Protein AF-0000000081200581 (afdb_homodimer)

pLDDT: mean 94.67, std 4.59, range [62.75, 98.81]

Foldseek 3Di:
DDAAEEEDAQQAPPDLVSLQVLLVCCVVVVHQKYKYKQNQAQDDDPVSCVSNNNDPQKDKDKDGDDHSGMIMMMIGRCQFWPWDDWDDDRHDIDTDTDGD/DDAAEEEDAQQAPPDLVSLQVLLVCCVVVVHQKYKYKQNQAQDDDPVSCVSNNNDPQKDKDKDGDDHSGMIMMMIGRCQFWPWDDWDDDRHDIDTDTDGD

InterPro domains:
  IPR005135 Endonuclease/exonuclease/phosphatase [PF03372] (6-86)
  IPR036691 Endonuclease/exonuclease/phosphatase superfamily [G3DSA:3.60.10.10] (1-99)
  IPR036691 Endonuclease/exonuclease/phosphatase superfamily [SSF56219] (2-95)

Solvent-accessible surface area (backbone atoms only — not comparable to full-atom values): 10254 Å² total; per-residue (Å²): 123,80,45,28,41,34,44,30,57,59,74,34,47,80,50,65,67,49,28,46,52,44,17,50,50,38,67,73,65,58,49,40,31,38,37,39,33,31,34,36,34,63,65,84,53,78,66,52,43,50,49,43,52,46,52,94,53,41,48,72,51,74,39,59,16,63,71,84,40,40,10,36,37,36,38,32,27,53,81,48,41,44,73,77,45,77,47,82,52,85,51,33,43,33,42,30,22,33,76,106,125,81,44,28,41,35,44,30,57,59,75,34,48,82,50,65,66,47,29,46,52,44,16,49,50,39,66,73,64,58,48,39,31,38,37,38,34,30,33,35,34,63,66,85,54,78,66,52,44,51,49,42,53,46,53,92,53,43,47,74,51,74,39,58,17,63,71,83,40,40,9,37,37,37,37,31,29,51,81,48,41,44,72,78,45,75,47,83,52,88,49,34,42,35,41,29,22,33,76,104

Structure (mmCIF, N/CA/C/O backbone):
data_AF-0000000081200581-model_v1
#
loop_
_entity.id
_entity.type
_entity.pdbx_description
1 polymer 'Endonuclease/exonuclease/phosphatase domain-containing protein'
#
loop_
_atom_site.group_PDB
_atom_site.id
_atom_site.type_symbol
_atom_site.label_atom_id
_atom_site.label_alt_id
_atom_site.label_comp_id
_atom_site.label_asym_id
_atom_site.label_entity_id
_atom_site.label_seq_id
_atom_site.pdbx_PDB_ins_code
_atom_site.Cartn_x
_atom_site.Cartn_y
_atom_site.Cartn_z
_atom_site.occupancy
_atom_site.B_iso_or_equiv
_atom_site.auth_seq_id
_atom_site.auth_comp_id
_atom_site.auth_asym_id
_atom_site.auth_atom_id
_atom_site.pdbx_PDB_model_num
ATOM 1 N N . MET A 1 1 ? -19.062 -7.172 8.25 1 64.06 1 MET A N 1
ATOM 2 C CA . MET A 1 1 ? -17.906 -7.965 7.836 1 64.06 1 MET A CA 1
ATOM 3 C C . MET A 1 1 ? -16.656 -7.109 7.785 1 64.06 1 MET A C 1
ATOM 5 O O . MET A 1 1 ? -16.719 -5.934 7.422 1 64.06 1 MET A O 1
ATOM 9 N N . ASN A 1 2 ? -15.469 -7.605 8.375 1 85.5 2 ASN A N 1
ATOM 10 C CA . ASN A 1 2 ? -14.242 -6.824 8.469 1 85.5 2 ASN A CA 1
ATOM 11 C C . ASN A 1 2 ? -13.398 -6.953 7.203 1 85.5 2 ASN A C 1
ATOM 13 O O . ASN A 1 2 ? -13.289 -8.039 6.633 1 85.5 2 ASN A O 1
ATOM 17 N N . PHE A 1 3 ? -13.008 -5.781 6.727 1 94.88 3 PHE A N 1
ATOM 18 C CA . PHE A 1 3 ? -12.133 -5.723 5.566 1 94.88 3 PHE A CA 1
ATOM 19 C C . PHE A 1 3 ? -10.688 -5.461 5.992 1 94.88 3 PHE A C 1
ATOM 21 O O . PHE A 1 3 ? -10.438 -4.648 6.887 1 94.88 3 PHE A O 1
ATOM 28 N N . SER A 1 4 ? -9.891 -6.246 5.402 1 97.38 4 SER A N 1
ATOM 29 C CA . SER A 1 4 ? -8.484 -6.098 5.738 1 97.38 4 SER A CA 1
ATOM 30 C C . SER A 1 4 ? -7.668 -5.629 4.539 1 97.38 4 SER A C 1
ATOM 32 O O . SER A 1 4 ? -7.77 -6.203 3.451 1 97.38 4 SER A O 1
ATOM 34 N N . ILE A 1 5 ? -6.875 -4.562 4.793 1 98.25 5 ILE A N 1
ATOM 35 C CA . ILE A 1 5 ? -6.031 -3.994 3.748 1 98.25 5 ILE A CA 1
ATOM 36 C C . ILE A 1 5 ? -4.582 -3.955 4.223 1 98.25 5 ILE A C 1
ATOM 38 O O . ILE A 1 5 ? -4.297 -3.506 5.336 1 98.25 5 ILE A O 1
ATOM 42 N N . LEU A 1 6 ? -3.699 -4.43 3.365 1 98.31 6 LEU A N 1
ATOM 43 C CA . LEU A 1 6 ? -2.299 -4.582 3.744 1 98.31 6 LEU A CA 1
ATOM 44 C C . LEU A 1 6 ? -1.38 -3.979 2.686 1 98.31 6 LEU A C 1
ATOM 46 O O . LEU A 1 6 ? -1.608 -4.156 1.487 1 98.31 6 LEU A O 1
ATOM 50 N N . SER A 1 7 ? -0.35 -3.213 3.125 1 98.69 7 SER A N 1
ATOM 51 C CA . SER A 1 7 ? 0.701 -2.711 2.246 1 98.69 7 SER A CA 1
ATOM 52 C C . SER A 1 7 ? 2.084 -3.08 2.773 1 98.69 7 SER A C 1
ATOM 54 O O . SER A 1 7 ? 2.404 -2.816 3.934 1 98.69 7 SER A O 1
ATOM 56 N N . TRP A 1 8 ? 2.959 -3.68 1.891 1 98.56 8 TRP A N 1
ATOM 57 C CA . TRP A 1 8 ? 4.223 -4.266 2.33 1 98.56 8 TRP A CA 1
ATOM 58 C C . TRP A 1 8 ? 5.348 -3.92 1.359 1 98.56 8 TRP A C 1
ATOM 60 O O . TRP A 1 8 ? 5.281 -4.266 0.176 1 98.56 8 TRP A O 1
ATOM 70 N N . ASN A 1 9 ? 6.297 -3.246 1.829 1 97.44 9 ASN A N 1
ATOM 71 C CA . ASN A 1 9 ? 7.543 -3.137 1.079 1 97.44 9 ASN A CA 1
ATOM 72 C C . ASN A 1 9 ? 8.414 -4.375 1.258 1 97.44 9 ASN A C 1
ATOM 74 O O . ASN A 1 9 ? 9.125 -4.504 2.26 1 97.44 9 ASN A O 1
ATOM 78 N N . VAL A 1 10 ? 8.5 -5.238 0.227 1 97.19 10 VAL A N 1
ATOM 79 C CA . VAL A 1 10 ? 9.055 -6.578 0.401 1 97.19 10 VAL A CA 1
ATOM 80 C C . VAL A 1 10 ? 10.555 -6.562 0.098 1 97.19 10 VAL A C 1
ATOM 82 O O . VAL A 1 10 ? 11.281 -7.477 0.487 1 97.19 10 VAL A O 1
ATOM 85 N N . ARG A 1 11 ? 11.062 -5.613 -0.606 1 94.62 11 ARG A N 1
ATOM 86 C CA . ARG A 1 11 ? 12.469 -5.438 -0.941 1 94.62 11 ARG A CA 1
ATOM 87 C C . ARG A 1 11 ? 13.023 -6.664 -1.654 1 94.62 11 ARG A C 1
ATOM 89 O O . ARG A 1 11 ? 14.07 -7.188 -1.276 1 94.62 11 ARG A O 1
ATOM 96 N N . GLY A 1 12 ? 12.273 -7.07 -2.52 1 95.62 12 GLY A N 1
ATOM 97 C CA . GLY A 1 12 ? 12.703 -8.18 -3.363 1 95.62 12 GLY A CA 1
ATOM 98 C C . GLY A 1 12 ? 11.891 -9.445 -3.139 1 95.62 12 GLY A C 1
ATOM 99 O O . GLY A 1 12 ? 11.727 -9.883 -2 1 95.62 12 GLY A O 1
ATOM 100 N N . LEU A 1 13 ? 11.477 -10.109 -4.238 1 94.94 13 LEU A N 1
ATOM 101 C CA . LEU A 1 13 ? 10.75 -11.375 -4.172 1 94.94 13 LEU A CA 1
ATOM 102 C C . LEU A 1 13 ? 11.523 -12.477 -4.887 1 94.94 13 LEU A C 1
ATOM 104 O O . LEU A 1 13 ? 10.984 -13.562 -5.125 1 94.94 13 LEU A O 1
ATOM 108 N N . GLY A 1 14 ? 12.727 -12.117 -5.207 1 88.94 14 GLY A N 1
ATOM 109 C CA . GLY A 1 14 ? 13.547 -13.094 -5.902 1 88.94 14 GLY A CA 1
ATOM 110 C C . GLY A 1 14 ? 13.906 -14.297 -5.043 1 88.94 14 GLY A C 1
ATOM 111 O O . GLY A 1 14 ? 14.047 -15.406 -5.547 1 88.94 14 GLY A O 1
ATOM 112 N N . LYS A 1 15 ? 14.094 -14.023 -3.826 1 90.06 15 LYS A N 1
ATOM 113 C CA . LYS A 1 15 ? 14.352 -15.133 -2.906 1 90.06 15 LYS A CA 1
ATOM 114 C C . LYS A 1 15 ? 13.055 -15.812 -2.482 1 90.06 15 LYS A C 1
ATOM 116 O O . LYS A 1 15 ? 12.102 -15.148 -2.076 1 90.06 15 LYS A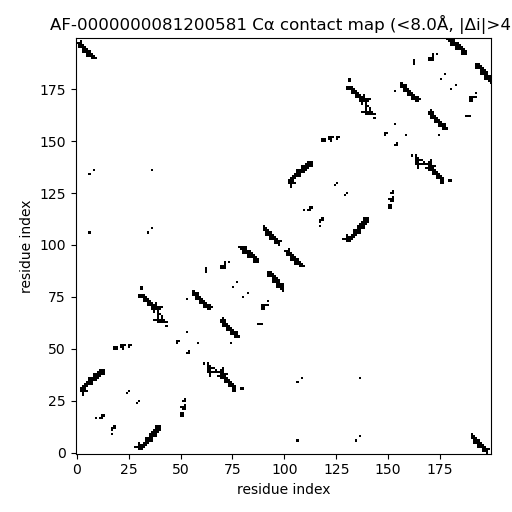 O 1
ATOM 121 N N . LYS A 1 16 ? 13.039 -17.094 -2.475 1 91.69 16 LYS A N 1
ATOM 122 C CA . LYS A 1 16 ? 11.852 -17.891 -2.184 1 91.69 16 LYS A CA 1
ATOM 123 C C . LYS A 1 16 ? 11.336 -17.609 -0.772 1 91.69 16 LYS A C 1
ATOM 125 O O . LYS A 1 16 ? 10.133 -17.688 -0.519 1 91.69 16 LYS A O 1
ATOM 130 N N . GLU A 1 17 ? 12.266 -17.328 0.056 1 94.88 17 GLU A N 1
ATOM 131 C CA . GLU A 1 17 ? 11.898 -17.109 1.451 1 94.88 17 GLU A CA 1
ATOM 132 C C . GLU A 1 17 ? 10.977 -15.898 1.595 1 94.88 17 GLU A C 1
ATOM 134 O O . GLU A 1 17 ? 10.078 -15.898 2.441 1 94.88 17 GLU A O 1
ATOM 139 N N . LYS A 1 18 ? 11.203 -14.922 0.85 1 95.69 18 LYS A N 1
ATOM 140 C CA . LYS A 1 18 ? 10.375 -13.727 0.936 1 95.69 18 LYS A CA 1
ATOM 141 C C . LYS A 1 18 ? 8.977 -13.984 0.371 1 95.69 18 LYS A C 1
ATOM 143 O O . LYS A 1 18 ? 7.98 -13.539 0.945 1 95.69 18 LYS A O 1
ATOM 148 N N . ALA A 1 19 ? 8.969 -14.719 -0.708 1 95.69 19 ALA A N 1
ATOM 149 C CA . ALA A 1 19 ? 7.668 -15.102 -1.25 1 95.69 19 ALA A CA 1
ATOM 150 C C . ALA A 1 19 ? 6.895 -15.961 -0.254 1 95.69 19 ALA A C 1
ATOM 152 O O . ALA A 1 19 ? 5.68 -15.805 -0.103 1 95.69 19 ALA A O 1
ATOM 153 N N . ARG A 1 20 ? 7.594 -16.766 0.358 1 96.56 20 ARG A N 1
ATOM 154 C CA . ARG A 1 20 ? 6.965 -17.625 1.362 1 96.56 20 ARG A CA 1
ATOM 155 C C . ARG A 1 20 ? 6.426 -16.797 2.523 1 96.56 20 ARG A C 1
ATOM 157 O O . ARG A 1 20 ? 5.359 -17.094 3.066 1 96.56 20 ARG A O 1
ATOM 164 N N . ALA A 1 21 ? 7.18 -15.836 2.939 1 97 21 ALA A N 1
ATOM 165 C CA . ALA A 1 21 ? 6.723 -14.953 4.004 1 97 21 ALA A CA 1
ATOM 166 C C . ALA A 1 21 ? 5.434 -14.234 3.609 1 97 21 ALA A C 1
ATOM 168 O O . ALA A 1 21 ? 4.504 -14.133 4.41 1 97 21 ALA A O 1
ATOM 169 N N . VAL A 1 22 ? 5.355 -13.82 2.395 1 97.56 22 VAL A N 1
ATOM 170 C CA . VAL A 1 22 ? 4.152 -13.164 1.897 1 97.56 22 VAL A CA 1
ATOM 171 C C . VAL A 1 22 ? 2.986 -14.156 1.91 1 97.56 22 VAL A C 1
ATOM 173 O O . VAL A 1 22 ? 1.902 -13.836 2.406 1 97.56 22 VAL A O 1
ATOM 176 N N . ARG A 1 23 ? 3.26 -15.273 1.421 1 97.25 23 ARG A N 1
ATOM 177 C CA . ARG A 1 23 ? 2.223 -16.297 1.38 1 97.25 23 ARG A CA 1
ATOM 178 C C . ARG A 1 23 ? 1.679 -16.594 2.775 1 97.25 23 ARG A C 1
ATOM 180 O O . ARG A 1 23 ? 0.467 -16.719 2.961 1 97.25 23 ARG A O 1
ATOM 187 N N . ARG A 1 24 ? 2.566 -16.703 3.664 1 97.06 24 ARG A N 1
ATOM 188 C CA . ARG A 1 24 ? 2.162 -16.984 5.039 1 97.06 24 ARG A CA 1
ATOM 189 C C . ARG A 1 24 ? 1.28 -15.859 5.59 1 97.06 24 ARG A C 1
ATOM 191 O O . ARG A 1 24 ? 0.25 -16.125 6.211 1 97.06 24 ARG A O 1
ATOM 198 N N . LEU A 1 25 ? 1.697 -14.695 5.395 1 95.94 25 LEU A N 1
ATOM 199 C CA . LEU A 1 25 ? 0.923 -13.555 5.883 1 95.94 25 LEU A CA 1
ATOM 200 C C . LEU A 1 25 ? -0.447 -13.508 5.215 1 95.94 25 LEU A C 1
ATOM 202 O O . LEU A 1 25 ? -1.463 -13.312 5.887 1 95.94 25 LEU A O 1
ATOM 206 N N . VAL A 1 26 ? -0.509 -13.711 3.924 1 95.81 26 VAL A N 1
ATOM 207 C CA . VAL A 1 26 ? -1.753 -13.688 3.16 1 95.81 26 VAL A CA 1
ATOM 208 C C . VAL A 1 26 ? -2.662 -14.828 3.615 1 95.81 26 VAL A C 1
ATOM 210 O O . VAL A 1 26 ? -3.873 -14.641 3.76 1 95.81 26 VAL A O 1
ATOM 213 N N . GLY A 1 27 ? -2.068 -15.922 3.805 1 94.44 27 GLY A N 1
ATOM 214 C CA . GLY A 1 27 ? -2.826 -17.078 4.266 1 94.44 27 GLY A CA 1
ATOM 215 C C . GLY A 1 27 ? -3.393 -16.891 5.664 1 94.44 27 GLY A C 1
ATOM 216 O O . GLY A 1 27 ? -4.508 -17.328 5.945 1 94.44 27 GLY A O 1
ATOM 217 N N . SER A 1 28 ? -2.664 -16.25 6.5 1 94.06 28 SER A N 1
ATOM 218 C CA . SER A 1 28 ? -3.045 -16.094 7.898 1 94.06 28 SER A CA 1
ATOM 219 C C . SER A 1 28 ? -4.02 -14.938 8.086 1 94.06 28 SER A C 1
ATOM 221 O O . SER A 1 28 ? -4.988 -15.047 8.836 1 94.06 28 SER A O 1
ATOM 223 N N . LYS A 1 29 ? -3.789 -13.875 7.359 1 92.88 29 LYS A N 1
ATOM 224 C CA . LYS A 1 29 ? -4.578 -12.664 7.59 1 92.88 29 LYS A CA 1
ATOM 225 C C . LYS A 1 29 ? -5.711 -12.547 6.574 1 92.88 29 LYS A C 1
ATOM 227 O O . LYS A 1 29 ? -6.66 -11.789 6.785 1 92.88 29 LYS A O 1
ATOM 232 N N . LYS A 1 30 ? -5.637 -13.289 5.445 1 93.88 30 LYS A N 1
ATOM 233 C CA . LYS A 1 30 ? -6.641 -13.297 4.383 1 93.88 30 LYS A CA 1
ATOM 234 C C . LYS A 1 30 ? -7.078 -11.875 4.039 1 93.88 30 LYS A C 1
ATOM 236 O O . LYS A 1 30 ? -8.273 -11.555 4.082 1 93.88 30 LYS A O 1
ATOM 241 N N . PRO A 1 31 ? -6.113 -11.07 3.631 1 96.94 31 PRO A N 1
ATOM 242 C CA . PRO A 1 31 ? -6.477 -9.688 3.307 1 96.94 31 PRO A CA 1
ATOM 243 C C . PRO A 1 31 ? -7.473 -9.594 2.152 1 96.94 31 PRO A C 1
ATOM 245 O O . PRO A 1 31 ? -7.41 -10.398 1.216 1 96.94 31 PRO A O 1
ATOM 248 N N . THR A 1 32 ? -8.375 -8.609 2.271 1 97.69 32 THR A N 1
ATOM 249 C CA . THR A 1 32 ? -9.266 -8.305 1.157 1 97.69 32 THR A CA 1
ATOM 250 C C . THR A 1 32 ? -8.492 -7.715 -0.016 1 97.69 32 THR A C 1
ATOM 252 O O . THR A 1 32 ? -8.727 -8.078 -1.17 1 97.69 32 THR A O 1
ATOM 255 N N . VAL A 1 33 ? -7.57 -6.801 0.28 1 98.31 33 VAL A N 1
ATOM 256 C CA . VAL A 1 33 ? -6.66 -6.176 -0.672 1 98.31 33 VAL A CA 1
ATOM 257 C C . VAL A 1 33 ? -5.246 -6.152 -0.096 1 98.31 33 VAL A C 1
ATOM 259 O O . VAL A 1 33 ? -5.059 -5.875 1.091 1 98.31 33 VAL A O 1
ATOM 262 N N . PHE A 1 34 ? -4.23 -6.43 -0.924 1 98.5 34 PHE A N 1
ATOM 263 C CA . PHE A 1 34 ? -2.883 -6.176 -0.425 1 98.5 34 PHE A CA 1
ATOM 264 C C . PHE A 1 34 ? -1.976 -5.68 -1.544 1 98.5 34 PHE A C 1
ATOM 266 O O . PHE A 1 34 ? -2.176 -6.023 -2.711 1 98.5 34 PHE A O 1
ATOM 273 N N . PHE A 1 35 ? -1.072 -4.852 -1.153 1 98.81 35 PHE A N 1
ATOM 274 C CA . PHE A 1 35 ? -0.076 -4.238 -2.023 1 98.81 35 PHE A CA 1
ATOM 275 C C . PHE A 1 35 ? 1.329 -4.684 -1.636 1 98.81 35 PHE A C 1
ATOM 277 O O . PHE A 1 35 ? 1.65 -4.785 -0.45 1 98.81 35 PHE A O 1
ATOM 284 N N . LEU A 1 36 ? 2.135 -4.953 -2.625 1 98.5 36 LEU A N 1
ATOM 285 C CA . LEU A 1 36 ? 3.568 -5.16 -2.453 1 98.5 36 LEU A CA 1
ATOM 286 C C . LEU A 1 36 ? 4.363 -4.133 -3.256 1 98.5 36 LEU A C 1
ATOM 288 O O . LEU A 1 36 ? 4.016 -3.83 -4.398 1 98.5 36 LEU A O 1
ATOM 292 N N . GLN A 1 37 ? 5.355 -3.574 -2.672 1 97.81 37 GLN A N 1
ATOM 293 C CA . GLN A 1 37 ? 6.273 -2.66 -3.344 1 97.81 37 GLN A CA 1
ATOM 294 C C . GLN A 1 37 ? 7.691 -3.229 -3.371 1 97.81 37 GLN A C 1
ATOM 296 O O . GLN A 1 37 ? 8.023 -4.117 -2.582 1 97.81 37 GLN A O 1
ATOM 301 N N . GLU A 1 38 ? 8.484 -2.805 -4.27 1 96.88 38 GLU A N 1
ATOM 302 C CA . GLU A 1 38 ? 9.859 -3.232 -4.492 1 96.88 38 GLU A CA 1
ATOM 303 C C . GLU A 1 38 ? 9.945 -4.746 -4.645 1 96.88 38 GLU A C 1
ATOM 305 O O . GLU A 1 38 ? 10.766 -5.395 -3.982 1 96.88 38 GLU A O 1
ATOM 310 N N . THR A 1 39 ? 9.141 -5.32 -5.488 1 97.38 39 THR A N 1
ATOM 311 C CA . THR A 1 39 ? 9.203 -6.754 -5.746 1 97.38 39 THR A CA 1
ATOM 312 C C . THR A 1 39 ? 10.508 -7.125 -6.441 1 97.38 39 THR A C 1
ATOM 314 O O . THR A 1 39 ? 10.984 -8.258 -6.332 1 97.38 39 THR A O 1
ATOM 317 N N . LYS A 1 40 ? 11.07 -6.145 -7.191 1 96.5 40 LYS A N 1
ATOM 318 C CA . LYS A 1 40 ? 12.328 -6.246 -7.93 1 96.5 40 LYS A CA 1
ATOM 319 C C . LYS A 1 40 ? 12.258 -7.355 -8.977 1 96.5 40 LYS A C 1
ATOM 321 O O . LYS A 1 40 ? 13.273 -7.949 -9.328 1 96.5 40 LYS A O 1
ATOM 326 N N . LEU A 1 41 ? 11.008 -7.629 -9.352 1 95 41 LEU A N 1
ATOM 327 C CA . LEU A 1 41 ? 10.789 -8.617 -10.406 1 95 41 LEU A CA 1
ATOM 328 C C . LEU A 1 41 ? 10.539 -7.934 -11.742 1 95 41 LEU A C 1
ATOM 330 O O . LEU A 1 41 ? 9.648 -7.086 -11.859 1 95 41 LEU A O 1
ATOM 334 N N . SER A 1 42 ? 11.289 -8.297 -12.719 1 93.12 42 SER A N 1
ATOM 335 C CA . SER A 1 42 ? 11.117 -7.734 -14.055 1 93.12 42 SER A CA 1
ATOM 336 C C . SER A 1 42 ? 9.984 -8.43 -14.805 1 93.12 42 SER A C 1
ATOM 338 O O . SER A 1 42 ? 9.469 -7.902 -15.797 1 93.12 42 SER A O 1
ATOM 340 N N . LYS A 1 43 ? 9.672 -9.578 -14.367 1 91.25 43 LYS A N 1
ATOM 341 C CA . LYS A 1 43 ? 8.562 -10.344 -14.93 1 91.25 43 LYS A CA 1
ATOM 342 C C . LYS A 1 43 ? 7.797 -11.086 -13.844 1 91.25 43 LYS A C 1
ATOM 344 O O . LYS A 1 43 ? 8.398 -11.602 -12.898 1 91.25 43 LYS A O 1
ATOM 349 N N . PHE A 1 44 ? 6.469 -11.023 -14.008 1 88.88 44 PHE A N 1
ATOM 350 C CA . PHE A 1 44 ? 5.629 -11.797 -13.102 1 88.88 44 PHE A CA 1
ATOM 351 C C . PHE A 1 44 ? 5.055 -13.023 -13.805 1 88.88 44 PHE A C 1
ATOM 353 O O . PHE A 1 44 ? 4.18 -12.898 -14.664 1 88.88 44 PHE A O 1
ATOM 360 N N . ASP A 1 45 ? 5.586 -14.133 -13.484 1 87.94 45 ASP A N 1
ATOM 361 C CA . ASP A 1 45 ? 5.066 -15.383 -14.031 1 87.94 45 ASP A CA 1
ATOM 362 C C . ASP A 1 45 ? 3.793 -15.812 -13.312 1 87.94 45 ASP A C 1
ATOM 364 O O . ASP A 1 45 ? 3.605 -15.5 -12.133 1 87.94 45 ASP A O 1
ATOM 368 N N . PRO A 1 46 ? 2.947 -16.516 -14.023 1 87.25 46 PRO A N 1
ATOM 369 C CA . PRO A 1 46 ? 1.697 -16.969 -13.406 1 87.25 46 PRO A CA 1
ATOM 370 C C . PRO A 1 46 ? 1.923 -17.75 -12.117 1 87.25 46 PRO A C 1
ATOM 372 O O . PRO A 1 46 ? 1.09 -17.703 -11.203 1 87.25 46 PRO A O 1
ATOM 375 N N . SER A 1 47 ? 3.004 -18.438 -12.031 1 90.31 47 SER A N 1
ATOM 376 C CA . SER A 1 47 ? 3.283 -19.234 -10.836 1 90.31 47 SER A CA 1
ATOM 377 C C . SER A 1 47 ? 3.529 -18.328 -9.625 1 90.31 47 SER A C 1
ATOM 379 O O . SER A 1 47 ? 3.338 -18.75 -8.484 1 90.31 47 SER A O 1
ATOM 381 N N . MET A 1 48 ? 3.992 -17.094 -9.836 1 91.38 48 MET A N 1
ATOM 382 C CA . MET A 1 48 ? 4.27 -16.156 -8.75 1 91.38 48 MET A CA 1
ATOM 383 C C . MET A 1 48 ? 2.994 -15.828 -7.984 1 91.38 48 MET A C 1
ATOM 385 O O . MET A 1 48 ? 3.018 -15.688 -6.762 1 91.38 48 MET A O 1
ATOM 389 N N . TYR A 1 49 ? 1.869 -15.828 -8.633 1 91.12 49 TYR A N 1
ATOM 390 C CA . TYR A 1 49 ? 0.593 -15.523 -7.996 1 91.12 49 TYR A CA 1
ATOM 391 C C . TYR A 1 49 ? 0.25 -16.562 -6.938 1 91.12 49 TYR A C 1
ATOM 393 O O . TYR A 1 49 ? -0.141 -16.219 -5.82 1 91.12 49 TYR A O 1
ATOM 401 N N . ARG A 1 50 ? 0.484 -17.766 -7.348 1 90.88 50 ARG A N 1
ATOM 402 C CA . ARG A 1 50 ? 0.243 -18.859 -6.402 1 90.88 50 ARG A CA 1
ATOM 403 C C . ARG A 1 50 ? 1.251 -18.812 -5.262 1 90.88 50 ARG A C 1
ATOM 405 O O . ARG A 1 50 ? 0.897 -19.062 -4.105 1 90.88 50 ARG A O 1
ATOM 412 N N . ARG A 1 51 ? 2.441 -18.453 -5.621 1 93.94 51 ARG A N 1
ATOM 413 C CA . ARG A 1 51 ? 3.508 -18.406 -4.625 1 93.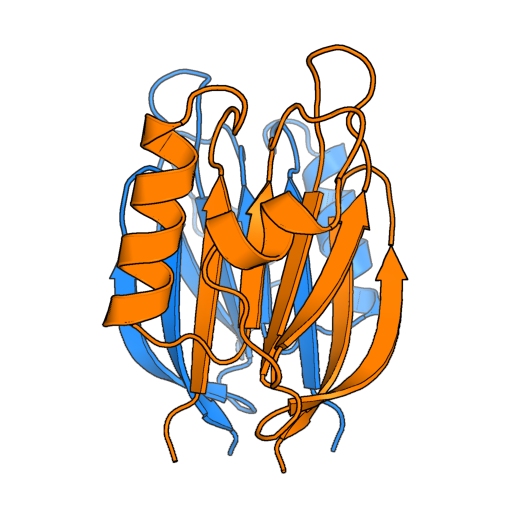94 51 ARG A CA 1
ATOM 414 C C . ARG A 1 51 ? 3.232 -17.328 -3.582 1 93.94 51 ARG A C 1
ATOM 416 O O . ARG A 1 51 ? 3.658 -17.453 -2.432 1 93.94 51 ARG A O 1
ATOM 423 N N . LEU A 1 52 ? 2.477 -16.359 -3.975 1 95.94 52 LEU A N 1
ATOM 424 C CA . LEU A 1 52 ? 2.162 -15.266 -3.057 1 95.94 52 LEU A CA 1
ATOM 425 C C . LEU A 1 52 ? 0.859 -15.539 -2.314 1 95.94 52 LEU A C 1
ATOM 427 O O . LEU A 1 52 ? 0.404 -14.703 -1.526 1 95.94 52 LEU A O 1
ATOM 431 N N . GLY A 1 53 ? 0.236 -16.656 -2.623 1 94.62 53 GLY A N 1
ATOM 432 C CA . GLY A 1 53 ? -0.97 -17.047 -1.909 1 94.62 53 GLY A CA 1
ATOM 433 C C . GLY A 1 53 ? -2.242 -16.562 -2.58 1 94.62 53 GLY A C 1
ATOM 434 O O . GLY A 1 53 ? -3.299 -16.516 -1.949 1 94.62 53 GLY A O 1
ATOM 435 N N . CYS A 1 54 ? -2.096 -16.188 -3.803 1 94.06 54 CYS A N 1
ATOM 436 C CA . CYS A 1 54 ? -3.283 -15.758 -4.531 1 94.06 54 CYS A CA 1
ATOM 437 C C . CYS A 1 54 ? -4.059 -16.953 -5.07 1 94.06 54 CYS A C 1
ATOM 439 O O . CYS A 1 54 ? -3.574 -17.672 -5.949 1 94.06 54 CYS A O 1
ATOM 441 N N . GLY A 1 55 ? -5.195 -17.172 -4.52 1 90.94 55 GLY A N 1
ATOM 442 C CA . GLY A 1 55 ? -6.059 -18.25 -5 1 90.94 55 GLY A CA 1
ATOM 443 C C . GLY A 1 55 ? -6.984 -17.797 -6.117 1 90.94 55 GLY A C 1
ATOM 444 O O . GLY A 1 55 ? -6.801 -16.734 -6.699 1 90.94 55 GLY A O 1
ATOM 445 N N . ASN A 1 56 ? -7.98 -18.625 -6.402 1 89.94 56 ASN A N 1
ATOM 446 C CA . ASN A 1 56 ? -8.852 -18.438 -7.559 1 89.94 56 ASN A CA 1
ATOM 447 C C . ASN A 1 56 ? -9.758 -17.234 -7.391 1 89.94 56 ASN A C 1
ATOM 449 O O . ASN A 1 56 ? -10.289 -16.703 -8.367 1 89.94 56 ASN A O 1
ATOM 453 N N . LEU A 1 57 ? -9.852 -16.797 -6.207 1 90.88 57 LEU A N 1
ATOM 454 C CA . LEU A 1 57 ? -10.766 -15.688 -5.957 1 90.88 57 LEU A CA 1
ATOM 455 C C . LEU A 1 57 ? -10.023 -14.352 -5.988 1 90.88 57 LEU A C 1
ATOM 457 O O . LEU A 1 57 ? -10.633 -13.289 -5.844 1 90.88 57 LEU A O 1
ATOM 461 N N . MET A 1 58 ? -8.719 -14.445 -6.234 1 94.88 58 MET A N 1
ATOM 462 C CA . MET A 1 58 ? -7.934 -13.211 -6.195 1 94.88 58 MET A CA 1
ATOM 463 C C . MET A 1 58 ? -7.648 -12.703 -7.605 1 94.88 58 MET A C 1
ATOM 465 O O . MET A 1 58 ? -7.293 -13.484 -8.492 1 94.88 58 MET A O 1
ATOM 469 N N . GLU A 1 59 ? -7.898 -11.453 -7.824 1 96.94 59 GLU A N 1
ATOM 470 C CA . GLU A 1 59 ? -7.402 -10.719 -8.984 1 96.94 59 GLU A CA 1
ATOM 471 C C . GLU A 1 59 ? -6.191 -9.867 -8.625 1 96.94 59 GLU A C 1
ATOM 473 O O . GLU A 1 59 ? -5.949 -9.586 -7.453 1 96.94 59 GLU A O 1
ATOM 478 N N . SER A 1 60 ? -5.363 -9.547 -9.688 1 96.94 60 SER A N 1
ATOM 479 C CA . SER A 1 60 ? -4.129 -8.852 -9.344 1 96.94 60 SER A CA 1
ATOM 480 C C . SER A 1 60 ? -3.645 -7.977 -10.492 1 96.94 60 SER A C 1
ATOM 482 O O . SER A 1 60 ? -4.105 -8.117 -11.625 1 96.94 60 SER A O 1
ATOM 484 N N . ILE A 1 61 ? -2.855 -7.012 -10.156 1 96.69 61 ILE A N 1
ATOM 485 C CA . ILE A 1 61 ? -2.086 -6.195 -11.094 1 96.69 61 ILE A CA 1
ATOM 486 C C . ILE A 1 61 ? -0.62 -6.172 -10.664 1 96.69 61 ILE A C 1
ATOM 488 O O . ILE A 1 61 ? -0.312 -6.148 -9.469 1 96.69 61 ILE A O 1
ATOM 492 N N . ALA A 1 62 ? 0.241 -6.219 -11.695 1 96.5 62 ALA A N 1
ATOM 493 C CA . ALA A 1 62 ? 1.673 -6.148 -11.414 1 96.5 62 ALA A CA 1
ATOM 494 C C . ALA A 1 62 ? 2.357 -5.129 -12.32 1 96.5 62 ALA A C 1
ATOM 496 O O . ALA A 1 62 ? 2.006 -4.996 -13.492 1 96.5 62 ALA A O 1
ATOM 497 N N . VAL A 1 63 ? 3.264 -4.398 -11.766 1 96.5 63 VAL A N 1
ATOM 498 C CA . VAL A 1 63 ? 4.148 -3.494 -12.5 1 96.5 63 VAL A CA 1
ATOM 499 C C . VAL A 1 63 ? 5.582 -4.008 -12.43 1 96.5 63 VAL A C 1
ATOM 501 O O . VAL A 1 63 ? 6.148 -4.152 -11.344 1 96.5 63 VAL A O 1
ATOM 504 N N . PRO A 1 64 ? 6.168 -4.258 -13.602 1 95.94 64 PRO A N 1
ATOM 505 C CA . PRO A 1 64 ? 7.527 -4.809 -13.594 1 95.94 64 PRO A CA 1
ATOM 506 C C . PRO A 1 64 ? 8.562 -3.822 -13.055 1 95.94 64 PRO A C 1
ATOM 508 O O . PRO A 1 64 ? 8.398 -2.609 -13.211 1 95.94 64 PRO A O 1
ATOM 511 N N . ALA A 1 65 ? 9.531 -4.418 -12.461 1 96 65 ALA A N 1
ATOM 512 C CA . ALA A 1 65 ? 10.688 -3.617 -12.055 1 96 65 ALA A CA 1
ATOM 513 C C . ALA A 1 65 ? 11.516 -3.201 -13.266 1 96 65 ALA A C 1
ATOM 515 O O . ALA A 1 65 ? 11.414 -3.807 -14.336 1 96 65 ALA A O 1
ATOM 516 N N . ILE A 1 66 ? 12.125 -2.059 -13.062 1 91.38 66 ILE A N 1
ATOM 517 C CA . ILE A 1 66 ? 13.141 -1.656 -14.031 1 91.38 66 ILE A CA 1
ATOM 518 C C . ILE A 1 66 ? 14.531 -1.903 -13.453 1 91.38 66 ILE A C 1
ATOM 520 O O . ILE A 1 66 ? 14.977 -1.188 -12.555 1 91.38 66 ILE A O 1
ATOM 524 N N . GLY A 1 67 ? 15.203 -2.891 -13.984 1 87.81 67 GLY A N 1
ATOM 525 C CA . GLY A 1 67 ? 16.422 -3.342 -13.336 1 87.81 67 GLY A CA 1
ATOM 526 C C . GLY A 1 67 ? 16.188 -3.936 -11.961 1 87.81 67 GLY A C 1
ATOM 527 O O . GLY A 1 67 ? 15.367 -4.836 -11.797 1 87.81 67 GLY A O 1
ATOM 528 N N . SER A 1 68 ? 16.938 -3.428 -11 1 84.44 68 SER A N 1
ATOM 529 C CA . SER A 1 68 ? 16.797 -3.939 -9.641 1 84.44 68 SER A CA 1
ATOM 530 C C . SER A 1 68 ? 15.945 -2.998 -8.781 1 84.44 68 SER A C 1
ATOM 532 O O . SER A 1 68 ? 15.922 -3.119 -7.559 1 84.44 68 SER A O 1
ATOM 534 N N . SER A 1 69 ? 15.234 -2.139 -9.578 1 87.69 69 SER A N 1
ATOM 535 C CA . SER A 1 69 ? 14.516 -1.118 -8.82 1 87.69 69 SER A CA 1
ATOM 536 C C . SER A 1 69 ? 13.016 -1.181 -9.102 1 87.69 69 SER A C 1
ATOM 538 O O . SER A 1 69 ? 12.594 -1.409 -10.234 1 87.69 69 SER A O 1
ATOM 540 N N . GLY A 1 70 ? 12.312 -1.179 -8.078 1 95.44 70 GLY A N 1
ATOM 541 C CA . GLY A 1 70 ? 10.875 -1.004 -8.188 1 95.44 70 GLY A CA 1
ATOM 542 C C . GLY A 1 70 ? 10.117 -2.316 -8.25 1 95.44 70 GLY A C 1
ATOM 543 O O . GLY A 1 70 ? 10.461 -3.273 -7.559 1 95.44 70 GLY A O 1
ATOM 544 N N . GLY A 1 71 ? 9.055 -2.297 -9.039 1 97.19 71 GLY A N 1
ATOM 545 C CA . GLY A 1 71 ? 8.125 -3.412 -9.078 1 97.19 71 GLY A CA 1
ATOM 546 C C . GLY A 1 71 ? 6.984 -3.275 -8.094 1 97.19 71 GLY A C 1
ATOM 547 O O . GLY A 1 71 ? 7.211 -3.061 -6.902 1 97.19 71 GLY A O 1
ATOM 548 N N . LEU A 1 72 ? 5.816 -3.355 -8.578 1 98.19 72 LEU A N 1
ATOM 549 C CA . LEU A 1 72 ? 4.621 -3.26 -7.746 1 98.19 72 LEU A CA 1
ATOM 550 C C . LEU A 1 72 ? 3.709 -4.465 -7.965 1 98.19 72 LEU A C 1
ATOM 552 O O . LEU A 1 72 ? 3.697 -5.047 -9.055 1 98.19 72 LEU A O 1
ATOM 556 N N . PHE A 1 73 ? 3.01 -4.797 -6.934 1 98.19 73 PHE A N 1
ATOM 557 C CA . PHE A 1 73 ? 1.989 -5.836 -7.027 1 98.19 73 PHE A CA 1
ATOM 558 C C . PHE A 1 73 ? 0.792 -5.5 -6.145 1 98.19 73 PHE A C 1
ATOM 560 O O . PHE A 1 73 ? 0.957 -5.012 -5.023 1 98.19 73 PHE A O 1
ATOM 567 N N .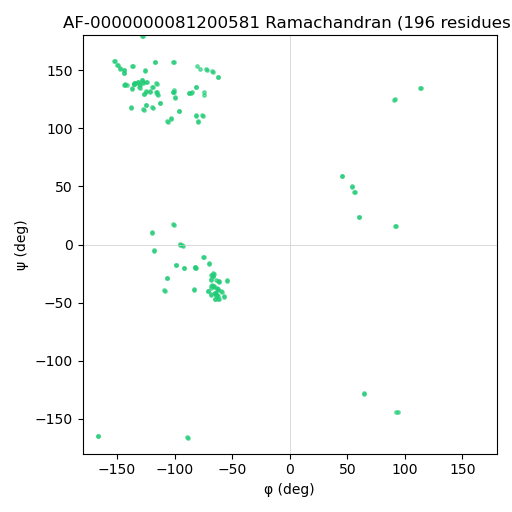 CYS A 1 74 ? -0.399 -5.715 -6.668 1 98.5 74 CYS A N 1
ATOM 568 C CA . CYS A 1 74 ? -1.642 -5.555 -5.922 1 98.5 74 CYS A CA 1
ATOM 569 C C . CYS A 1 74 ? -2.602 -6.703 -6.203 1 98.5 74 CYS A C 1
ATOM 571 O O . CYS A 1 74 ? -2.762 -7.117 -7.355 1 98.5 74 CYS A O 1
ATOM 573 N N . ALA A 1 75 ? -3.176 -7.23 -5.199 1 98.12 75 ALA A N 1
ATOM 574 C CA . ALA A 1 75 ? -4.188 -8.266 -5.367 1 98.12 75 ALA A CA 1
ATOM 575 C C . ALA A 1 75 ? -5.375 -8.031 -4.438 1 98.12 75 ALA A C 1
ATOM 577 O O . ALA A 1 75 ? -5.242 -7.363 -3.408 1 98.12 75 ALA A O 1
ATOM 578 N N . TRP A 1 76 ? -6.535 -8.531 -4.848 1 98 76 TRP A N 1
ATOM 579 C CA . TRP A 1 76 ? -7.73 -8.391 -4.023 1 98 76 TRP A CA 1
ATOM 580 C C . TRP A 1 76 ? -8.656 -9.586 -4.195 1 98 76 TRP A C 1
ATOM 582 O O . TRP A 1 76 ? -8.633 -10.25 -5.23 1 98 76 TRP A O 1
ATOM 592 N N . ASN A 1 77 ? -9.367 -9.859 -3.201 1 97.44 77 ASN A N 1
ATOM 593 C CA . ASN A 1 77 ? -10.406 -10.883 -3.244 1 97.44 77 ASN A CA 1
ATOM 594 C C . ASN A 1 77 ? -11.641 -10.391 -3.99 1 97.44 77 ASN A C 1
ATOM 596 O O . ASN A 1 77 ? -12.398 -9.57 -3.473 1 97.44 77 ASN A O 1
ATOM 600 N N . SER A 1 78 ? -11.914 -10.93 -5.148 1 96.44 78 SER A N 1
ATOM 601 C CA . SER A 1 78 ? -12.945 -10.43 -6.051 1 96.44 78 SER A CA 1
ATOM 602 C C . SER A 1 78 ? -14.344 -10.789 -5.551 1 96.44 78 SER A C 1
ATOM 604 O O . SER A 1 78 ? -15.336 -10.242 -6.031 1 96.44 78 SER A O 1
ATOM 606 N N . GLU A 1 79 ? -14.414 -11.633 -4.57 1 95.81 79 GLU A N 1
ATOM 607 C CA . GLU A 1 79 ? -15.703 -11.961 -3.979 1 95.81 79 GLU A CA 1
ATOM 608 C C . GLU A 1 79 ? -16.125 -10.906 -2.953 1 95.81 79 GLU A C 1
ATOM 610 O O . GLU A 1 79 ? -17.297 -10.805 -2.607 1 95.81 79 GLU A O 1
ATOM 615 N N . VAL A 1 80 ? -15.164 -10.18 -2.498 1 95.31 80 VAL A N 1
ATOM 616 C CA . VAL A 1 80 ? -15.406 -9.219 -1.425 1 95.31 80 VAL A CA 1
ATOM 617 C C . VAL A 1 80 ? -15.344 -7.801 -1.978 1 95.31 80 VAL A C 1
ATOM 619 O O . VAL A 1 80 ? -16.156 -6.945 -1.609 1 95.31 80 VAL A O 1
ATOM 622 N N . PHE A 1 81 ? -14.422 -7.543 -2.869 1 96.75 81 PHE A N 1
ATOM 623 C CA . PHE A 1 81 ? -14.172 -6.223 -3.439 1 96.75 81 PHE A CA 1
ATOM 624 C C . PHE A 1 81 ? -14.195 -6.277 -4.961 1 96.75 81 PHE A C 1
ATOM 626 O O . PHE A 1 81 ? -13.375 -6.969 -5.574 1 96.75 81 PHE A O 1
ATOM 633 N N . GLU A 1 82 ? -15.18 -5.562 -5.52 1 97.12 82 GLU A N 1
ATOM 634 C CA . GLU A 1 82 ? -15.281 -5.492 -6.973 1 97.12 82 GLU A CA 1
ATOM 635 C C . GLU A 1 82 ? -14.609 -4.234 -7.516 1 97.12 82 GLU A C 1
ATOM 637 O O . GLU A 1 82 ? -15.109 -3.125 -7.312 1 97.12 82 GLU A O 1
ATOM 642 N N . VAL A 1 83 ? -13.57 -4.402 -8.258 1 97.62 83 VAL A N 1
ATOM 643 C CA . VAL A 1 83 ? -12.805 -3.268 -8.773 1 97.62 83 VAL A CA 1
ATOM 644 C C . VAL A 1 83 ? -13.414 -2.793 -10.094 1 97.62 83 VAL A C 1
ATOM 646 O O . VAL A 1 83 ? -13.641 -3.596 -11 1 97.62 83 VAL A O 1
ATOM 649 N N . SER A 1 84 ? -13.641 -1.51 -10.18 1 97.56 84 SER A N 1
ATOM 650 C CA . SER A 1 84 ? -14.227 -0.926 -11.383 1 97.56 84 SER A CA 1
ATOM 651 C C . SER A 1 84 ? -13.188 -0.144 -12.18 1 97.56 84 SER A C 1
ATOM 653 O O . SER A 1 84 ? -13.312 0.003 -13.391 1 97.56 84 SER A O 1
ATOM 655 N N . ASP A 1 85 ? -12.211 0.391 -11.539 1 97.38 85 ASP A N 1
ATOM 656 C CA . ASP A 1 85 ? -11.164 1.169 -12.188 1 97.38 85 ASP A CA 1
ATOM 657 C C . ASP A 1 85 ? -9.812 0.933 -11.516 1 97.38 85 ASP A C 1
ATOM 659 O O . ASP A 1 85 ? -9.742 0.604 -10.328 1 97.38 85 ASP A O 1
ATOM 663 N N . LYS A 1 86 ? -8.852 1.076 -12.391 1 97.69 86 LYS A N 1
ATOM 664 C CA . LYS A 1 86 ? -7.477 0.927 -11.93 1 97.69 86 LYS A CA 1
ATOM 665 C C . LYS A 1 86 ? -6.582 2.027 -12.492 1 97.69 86 LYS A C 1
ATOM 667 O O . LYS A 1 86 ? -6.734 2.426 -13.648 1 97.69 86 LYS A O 1
ATOM 672 N N . PHE A 1 87 ? -5.703 2.582 -11.672 1 96.94 87 PHE A N 1
ATOM 673 C CA . PHE A 1 87 ? -4.641 3.496 -12.07 1 96.94 87 PHE A CA 1
ATOM 674 C C . PHE A 1 87 ? -3.271 2.922 -11.727 1 96.94 87 PHE A C 1
ATOM 676 O O . PHE A 1 87 ? -2.98 2.654 -10.562 1 96.94 87 PHE A O 1
ATOM 683 N N . VAL A 1 88 ? -2.471 2.699 -12.812 1 97.06 88 VAL A N 1
ATOM 684 C CA . VAL A 1 88 ? -1.204 1.995 -12.633 1 97.06 88 VAL A CA 1
ATOM 685 C C . VAL A 1 88 ? -0.06 2.848 -13.18 1 97.06 88 VAL A C 1
ATOM 687 O O . VAL A 1 88 ? -0.06 3.219 -14.359 1 97.06 88 VAL A O 1
ATOM 690 N N . PHE A 1 89 ? 0.852 3.166 -12.273 1 95.31 89 PHE A N 1
ATOM 691 C CA . PHE A 1 89 ? 2.064 3.889 -12.641 1 95.31 89 PHE A CA 1
ATOM 692 C C . PHE A 1 89 ? 3.303 3.162 -12.125 1 95.31 89 PHE A C 1
ATOM 694 O O . PHE A 1 89 ? 3.191 2.123 -11.477 1 95.31 89 PHE A O 1
ATOM 701 N N . ASN A 1 90 ? 4.438 3.717 -12.414 1 94.06 90 ASN A N 1
ATOM 702 C CA . ASN A 1 90 ? 5.676 3.016 -12.086 1 94.06 90 ASN A CA 1
ATOM 703 C C . ASN A 1 90 ? 5.887 2.936 -10.578 1 94.06 90 ASN A C 1
ATOM 705 O O . ASN A 1 90 ? 6.48 1.976 -10.078 1 94.06 90 ASN A O 1
ATOM 709 N N . ARG A 1 91 ? 5.355 3.947 -9.938 1 95.06 91 ARG A N 1
ATOM 710 C CA . ARG A 1 91 ? 5.668 3.971 -8.516 1 95.06 91 ARG A CA 1
ATOM 711 C C . ARG A 1 91 ? 4.402 3.852 -7.672 1 95.06 91 ARG A C 1
ATOM 713 O O . ARG A 1 91 ? 4.473 3.807 -6.441 1 95.06 91 ARG A O 1
ATOM 720 N N . PHE A 1 92 ? 3.219 3.865 -8.336 1 96.94 92 PHE A N 1
ATOM 721 C CA . PHE A 1 92 ? 2.033 3.691 -7.5 1 96.94 92 PHE A CA 1
ATOM 722 C C . PHE A 1 92 ? 0.927 2.988 -8.273 1 96.94 92 PHE A C 1
ATOM 724 O O . PHE A 1 92 ? 0.912 3.016 -9.508 1 96.94 92 PHE A O 1
ATOM 731 N N . THR A 1 93 ? 0.068 2.324 -7.469 1 97.94 93 THR A N 1
ATOM 732 C CA . THR A 1 93 ? -1.161 1.73 -7.98 1 97.94 93 THR A CA 1
ATOM 733 C C . THR A 1 93 ? -2.365 2.186 -7.16 1 97.94 93 THR A C 1
ATOM 735 O O . THR A 1 93 ? -2.27 2.342 -5.941 1 97.94 93 THR A O 1
ATOM 738 N N . ALA A 1 94 ? -3.443 2.473 -7.828 1 98 94 ALA A N 1
ATOM 739 C CA . ALA A 1 94 ? -4.723 2.766 -7.184 1 98 94 ALA A CA 1
ATOM 740 C C . ALA A 1 94 ? -5.848 1.938 -7.793 1 98 94 ALA A C 1
ATOM 742 O O . ALA A 1 94 ? -5.895 1.747 -9.016 1 98 94 ALA A O 1
ATOM 743 N N . ILE A 1 95 ? -6.66 1.453 -6.883 1 98.19 95 ILE A N 1
ATOM 744 C CA . ILE A 1 95 ? -7.836 0.741 -7.371 1 98.19 95 ILE A CA 1
ATOM 745 C C . ILE A 1 95 ? -9.102 1.37 -6.785 1 98.19 95 ILE A C 1
ATOM 747 O O . ILE A 1 95 ? -9.094 1.837 -5.645 1 98.19 95 ILE A O 1
ATOM 751 N N . ILE A 1 96 ? -10.078 1.462 -7.625 1 97.81 96 ILE A N 1
ATOM 752 C CA . ILE A 1 96 ? -11.391 1.958 -7.23 1 97.81 96 ILE A CA 1
ATOM 753 C C . ILE A 1 96 ? -12.43 0.847 -7.379 1 97.81 96 ILE A C 1
ATOM 755 O O . ILE A 1 96 ? -12.43 0.121 -8.375 1 97.81 96 ILE A O 1
ATOM 759 N N . GLY A 1 97 ? -13.188 0.697 -6.352 1 96.75 97 GLY A N 1
ATOM 760 C CA . GLY A 1 97 ? -14.195 -0.353 -6.43 1 96.75 97 GLY A CA 1
ATOM 761 C C . GLY A 1 97 ? -15.242 -0.259 -5.344 1 96.75 97 GLY A C 1
ATOM 762 O O . GLY A 1 97 ? -15.445 0.809 -4.758 1 96.75 97 GLY A O 1
ATOM 763 N N . ARG A 1 98 ? -16.016 -1.403 -5.176 1 94.5 98 ARG A N 1
ATOM 764 C CA . ARG A 1 98 ? -17.062 -1.467 -4.168 1 94.5 98 ARG A CA 1
ATOM 765 C C . ARG A 1 98 ? -17.016 -2.781 -3.396 1 94.5 98 ARG A C 1
ATOM 767 O O . ARG A 1 98 ? -16.672 -3.824 -3.963 1 94.5 98 ARG A O 1
ATOM 774 N N . PHE A 1 99 ? -17.234 -2.629 -2.111 1 90.12 99 PHE A N 1
ATOM 775 C CA . PHE A 1 99 ? -17.375 -3.842 -1.315 1 90.12 99 PHE A CA 1
ATOM 776 C C . PHE A 1 99 ? -18.734 -4.5 -1.57 1 90.12 99 PHE A C 1
ATOM 778 O O . PHE A 1 99 ? -19.75 -3.814 -1.653 1 90.12 99 PHE A O 1
ATOM 785 N N . LYS A 1 100 ? -18.672 -5.719 -1.813 1 87.81 100 LYS A N 1
ATOM 786 C CA . LYS A 1 100 ? -19.891 -6.48 -2.123 1 87.81 100 LYS A CA 1
ATOM 787 C C . LYS A 1 100 ? -20.688 -6.766 -0.86 1 87.81 100 LYS A C 1
ATOM 789 O O . LYS A 1 100 ? -20.125 -6.898 0.228 1 87.81 100 LYS A O 1
ATOM 794 N N . MET B 1 1 ? -21.422 3.361 -3.348 1 62.75 1 MET B N 1
ATOM 795 C CA . MET B 1 1 ? -20.359 4.332 -3.15 1 62.75 1 MET B CA 1
ATOM 796 C C . MET B 1 1 ? -19 3.707 -3.432 1 62.75 1 MET B C 1
ATOM 798 O O . MET B 1 1 ? -18.766 2.547 -3.088 1 62.75 1 MET B O 1
ATOM 802 N N . ASN B 1 2 ? -18.094 4.406 -4.289 1 85.56 2 ASN B N 1
ATOM 803 C CA . ASN B 1 2 ? -16.812 3.84 -4.711 1 85.56 2 ASN B CA 1
ATOM 804 C C . ASN B 1 2 ? -15.719 4.094 -3.684 1 85.56 2 ASN B C 1
ATOM 806 O O . ASN B 1 2 ? -15.648 5.172 -3.092 1 85.56 2 ASN B O 1
ATOM 810 N N . PHE B 1 3 ? -15.031 3.01 -3.379 1 94.88 3 PHE B N 1
ATOM 811 C CA . PHE B 1 3 ? -13.891 3.088 -2.473 1 94.88 3 PHE B CA 1
ATOM 812 C C . PHE B 1 3 ? -12.578 3.086 -3.25 1 94.88 3 PHE B C 1
ATOM 814 O O . PHE B 1 3 ? -12.414 2.307 -4.191 1 94.88 3 PHE B O 1
ATOM 821 N N . SER B 1 4 ? -11.828 4.012 -2.859 1 97.38 4 SER B N 1
ATOM 822 C CA . SER B 1 4 ? -10.547 4.125 -3.541 1 97.38 4 SER B CA 1
ATOM 823 C C . SER B 1 4 ? -9.391 3.83 -2.594 1 97.38 4 SER B C 1
ATOM 825 O O . SER B 1 4 ? -9.312 4.398 -1.501 1 97.38 4 SER B O 1
ATOM 827 N N . ILE B 1 5 ? -8.516 2.906 -3.064 1 98.25 5 ILE B N 1
ATOM 828 C CA . ILE B 1 5 ? -7.352 2.514 -2.273 1 98.25 5 ILE B CA 1
ATOM 829 C C . ILE B 1 5 ? -6.078 2.719 -3.092 1 98.25 5 ILE B C 1
ATOM 831 O O . ILE B 1 5 ? -6.004 2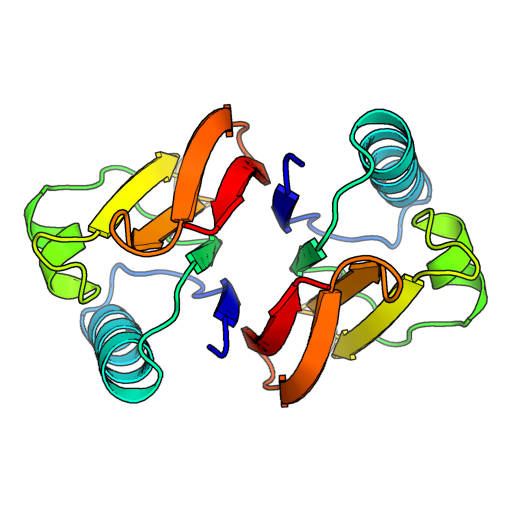.301 -4.25 1 98.25 5 ILE B O 1
ATOM 835 N N . LEU B 1 6 ? -5.117 3.367 -2.471 1 98.38 6 LEU B N 1
ATOM 836 C CA . LEU B 1 6 ? -3.9 3.754 -3.176 1 98.38 6 LEU B CA 1
ATOM 837 C C . LEU B 1 6 ? -2.66 3.34 -2.391 1 98.38 6 LEU B C 1
ATOM 839 O O . LEU B 1 6 ? -2.613 3.5 -1.169 1 98.38 6 LEU B O 1
ATOM 843 N N . SER B 1 7 ? -1.657 2.746 -3.09 1 98.69 7 SER B N 1
ATOM 844 C CA . SER B 1 7 ? -0.354 2.447 -2.504 1 98.69 7 SER B CA 1
ATOM 845 C C . SER B 1 7 ? 0.777 3.027 -3.346 1 98.69 7 SER B C 1
ATOM 847 O O . SER B 1 7 ? 0.837 2.797 -4.555 1 98.69 7 SER B O 1
ATOM 849 N N . TRP B 1 8 ? 1.729 3.785 -2.691 1 98.56 8 TRP B N 1
ATOM 850 C CA . TRP B 1 8 ? 2.732 4.559 -3.416 1 98.56 8 TRP B CA 1
ATOM 851 C C . TRP B 1 8 ? 4.102 4.43 -2.754 1 98.56 8 TRP B C 1
ATOM 853 O O . TRP B 1 8 ? 4.27 4.789 -1.588 1 98.56 8 TRP B O 1
ATOM 863 N N . ASN B 1 9 ? 5.004 3.902 -3.447 1 97.44 9 ASN B N 1
ATOM 864 C CA . ASN B 1 9 ? 6.398 4.02 -3.025 1 97.44 9 ASN B CA 1
ATOM 865 C C . ASN B 1 9 ? 6.98 5.383 -3.393 1 97.44 9 ASN B C 1
ATOM 867 O O . ASN B 1 9 ? 7.395 5.598 -4.535 1 97.44 9 ASN B O 1
ATOM 871 N N . VAL B 1 10 ? 7.164 6.285 -2.406 1 97.19 10 VAL B N 1
ATOM 872 C CA . VAL B 1 10 ? 7.426 7.691 -2.689 1 97.19 10 VAL B CA 1
ATOM 873 C C . VAL B 1 10 ? 8.93 7.934 -2.762 1 97.19 10 VAL B C 1
ATOM 875 O O . VAL B 1 10 ? 9.383 8.945 -3.305 1 97.19 10 VAL B O 1
ATOM 878 N N . ARG B 1 11 ? 9.758 7.09 -2.217 1 94.62 11 ARG B N 1
ATOM 879 C CA . ARG B 1 11 ? 11.211 7.156 -2.238 1 94.62 11 ARG B CA 1
ATOM 880 C C . ARG B 1 11 ? 11.711 8.484 -1.668 1 94.62 11 ARG B C 1
ATOM 882 O O . ARG B 1 11 ? 12.531 9.164 -2.287 1 94.62 11 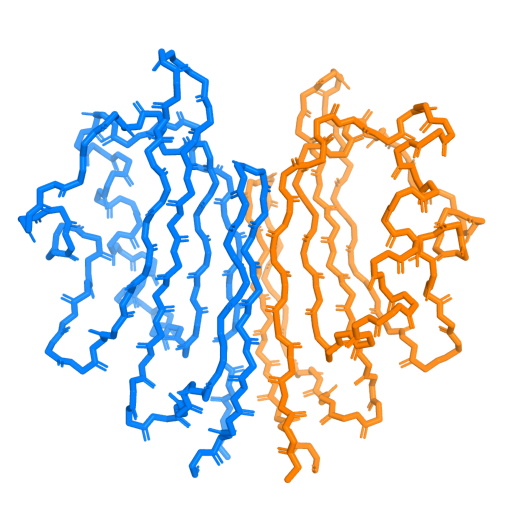ARG B O 1
ATOM 889 N N . GLY B 1 12 ? 11.133 8.797 -0.636 1 95.56 12 GLY B N 1
ATOM 890 C CA . GLY B 1 12 ? 11.555 9.984 0.092 1 95.56 12 GLY B CA 1
ATOM 891 C C . GLY B 1 12 ? 10.508 11.086 0.101 1 95.56 12 GLY B C 1
ATOM 892 O O . GLY B 1 12 ? 9.984 11.461 -0.95 1 95.56 12 GLY B O 1
ATOM 893 N N . LEU B 1 13 ? 10.266 11.703 1.266 1 94.75 13 LEU B N 1
ATOM 894 C CA . LEU B 1 13 ? 9.344 12.828 1.41 1 94.75 13 LEU B CA 1
ATOM 895 C C . LEU B 1 13 ? 10.07 14.062 1.933 1 94.75 13 LEU B C 1
ATOM 897 O O . LEU B 1 13 ? 9.438 15.039 2.334 1 94.75 13 LEU B O 1
ATOM 901 N N . GLY B 1 14 ? 11.367 13.922 1.931 1 88.81 14 GLY B N 1
ATOM 902 C CA . GLY B 1 14 ? 12.156 15.039 2.424 1 88.81 14 GLY B CA 1
ATOM 903 C C . GLY B 1 14 ? 12.078 16.266 1.529 1 88.81 14 GLY B C 1
ATOM 904 O O . GLY B 1 14 ? 12.148 17.406 2.01 1 88.81 14 GLY B O 1
ATOM 905 N N . LYS B 1 15 ? 11.992 16 0.296 1 89.94 15 LYS B N 1
ATOM 906 C CA . LYS B 1 15 ? 11.828 17.109 -0.634 1 89.94 15 LYS B CA 1
ATOM 907 C C . LYS B 1 15 ? 10.367 17.562 -0.708 1 89.94 15 LYS B C 1
ATOM 909 O O . LYS B 1 15 ? 9.477 16.734 -0.882 1 89.94 15 LYS B O 1
ATOM 914 N N . LYS B 1 16 ? 10.141 18.812 -0.684 1 91.56 16 LYS B N 1
ATOM 915 C CA . LYS B 1 16 ? 8.797 19.391 -0.652 1 91.56 16 LYS B CA 1
ATOM 916 C C . LYS B 1 16 ? 8.008 19 -1.899 1 91.56 16 LYS B C 1
ATOM 918 O O . LYS B 1 16 ? 6.785 18.859 -1.848 1 91.56 16 LYS B O 1
ATOM 923 N N . GLU B 1 17 ? 8.734 18.844 -2.928 1 94.81 17 GLU B N 1
ATOM 924 C CA . GLU B 1 17 ? 8.086 18.531 -4.195 1 94.81 17 GLU B CA 1
ATOM 925 C C . GLU B 1 17 ? 7.367 17.188 -4.133 1 94.81 17 GLU B C 1
ATOM 927 O O . GLU B 1 17 ? 6.305 17.016 -4.734 1 94.81 17 GLU B O 1
ATOM 932 N N . LYS B 1 18 ? 7.934 16.281 -3.486 1 95.56 18 LYS B N 1
ATOM 933 C CA . LYS B 1 18 ? 7.32 14.961 -3.391 1 95.56 18 LYS B CA 1
ATOM 934 C C . LYS B 1 18 ? 6.086 14.992 -2.498 1 95.56 18 LYS B C 1
ATOM 936 O O . LYS B 1 18 ? 5.066 14.375 -2.818 1 95.56 18 LYS B O 1
ATOM 941 N N . ALA B 1 19 ? 6.223 15.742 -1.433 1 95.69 19 ALA B N 1
ATOM 942 C CA . ALA B 1 19 ? 5.047 15.914 -0.583 1 95.69 19 ALA B CA 1
ATOM 943 C C . ALA B 1 19 ? 3.918 16.609 -1.341 1 95.69 19 ALA B C 1
ATOM 945 O O . ALA B 1 19 ? 2.748 16.25 -1.191 1 95.69 19 ALA B O 1
ATOM 946 N N . ARG B 1 20 ? 4.293 17.5 -2.1 1 96.56 20 ARG B N 1
ATOM 947 C CA . ARG B 1 20 ? 3.305 18.203 -2.906 1 96.56 20 ARG B CA 1
ATOM 948 C C . ARG B 1 20 ? 2.646 17.266 -3.914 1 96.56 20 ARG B C 1
ATOM 950 O O . ARG B 1 20 ? 1.446 17.375 -4.172 1 96.56 20 ARG B O 1
ATOM 957 N N . ALA B 1 21 ? 3.438 16.453 -4.508 1 97 21 ALA B N 1
ATOM 958 C CA . ALA B 1 21 ? 2.893 15.469 -5.445 1 97 21 ALA B CA 1
ATOM 959 C C . ALA B 1 21 ? 1.887 14.555 -4.758 1 97 21 ALA B C 1
ATOM 961 O O . ALA B 1 21 ? 0.821 14.266 -5.309 1 97 21 ALA B O 1
ATOM 962 N N . VAL B 1 22 ? 2.18 14.164 -3.574 1 97.56 22 VAL B N 1
ATOM 963 C CA . VAL B 1 22 ? 1.265 13.32 -2.809 1 97.56 22 VAL B CA 1
ATOM 964 C C . VAL B 1 22 ? -0.022 14.086 -2.518 1 97.56 22 VAL B C 1
ATOM 966 O O . VAL B 1 22 ? -1.122 13.578 -2.742 1 97.56 22 VAL B O 1
ATOM 969 N N . ARG B 1 23 ? 0.164 15.258 -2.094 1 97.25 23 ARG B N 1
ATOM 970 C CA . ARG B 1 23 ? -0.993 16.094 -1.78 1 97.25 23 ARG B CA 1
ATOM 971 C C . ARG B 1 23 ? -1.901 16.234 -2.996 1 97.25 23 ARG B C 1
ATOM 973 O O . ARG B 1 23 ? -3.127 16.156 -2.877 1 97.25 23 ARG B O 1
ATOM 980 N N . ARG B 1 24 ? -1.292 16.469 -4.07 1 97.06 24 ARG B N 1
ATOM 981 C CA . ARG B 1 24 ? -2.061 16.656 -5.297 1 97.06 24 ARG B CA 1
ATOM 982 C C . ARG B 1 24 ? -2.842 15.391 -5.641 1 97.06 24 ARG B C 1
ATOM 984 O O . ARG B 1 24 ? -4.023 15.461 -5.984 1 97.06 24 ARG B O 1
ATOM 991 N N . LEU B 1 25 ? -2.193 14.312 -5.574 1 96 25 LEU B N 1
ATOM 992 C CA . LEU B 1 25 ? -2.854 13.055 -5.887 1 96 25 LEU B CA 1
ATOM 993 C C . LEU B 1 25 ? -3.988 12.773 -4.906 1 96 25 LEU B C 1
ATOM 995 O O . LEU B 1 25 ? -5.086 12.391 -5.312 1 96 25 LEU B O 1
ATOM 999 N N . VAL B 1 26 ? -3.762 13 -3.633 1 95.88 26 VAL B N 1
ATOM 1000 C CA . VAL B 1 26 ? -4.758 12.773 -2.592 1 95.88 26 VAL B CA 1
ATOM 1001 C C . VAL B 1 26 ? -5.934 13.727 -2.785 1 95.88 26 VAL B C 1
ATOM 1003 O O . VAL B 1 26 ? -7.094 13.336 -2.629 1 95.88 26 VAL B O 1
ATOM 1006 N N . GLY B 1 27 ? -5.609 14.914 -3.102 1 94.44 27 GLY B N 1
ATOM 1007 C CA . GLY B 1 27 ? -6.645 15.906 -3.338 1 94.44 27 GLY B CA 1
ATOM 1008 C C . GLY B 1 27 ? -7.492 15.602 -4.559 1 94.44 27 GLY B C 1
ATOM 1009 O O . GLY B 1 27 ? -8.703 15.852 -4.559 1 94.44 27 GLY B O 1
ATOM 1010 N N . SER B 1 28 ? -6.883 15.062 -5.559 1 94 28 SER B N 1
ATOM 1011 C CA . SER B 1 28 ? -7.562 14.812 -6.824 1 94 28 SER B CA 1
ATOM 1012 C C . SER B 1 28 ? -8.336 13.5 -6.789 1 94 28 SER B C 1
ATOM 1014 O O . SER B 1 28 ? -9.469 13.43 -7.277 1 94 28 SER B O 1
ATOM 1016 N N . LYS B 1 29 ? -7.77 12.508 -6.164 1 92.81 29 LYS B N 1
ATOM 1017 C CA . LYS B 1 29 ? -8.375 11.18 -6.211 1 92.81 29 LYS B CA 1
ATOM 1018 C C . LYS B 1 29 ? -9.195 10.906 -4.957 1 92.81 29 LYS B C 1
ATOM 1020 O O . LYS B 1 29 ? -10.023 9.992 -4.938 1 92.81 29 LYS B O 1
ATOM 1025 N N . LYS B 1 30 ? -8.977 11.672 -3.867 1 93.81 30 LYS B N 1
ATOM 1026 C CA . LYS B 1 30 ? -9.68 11.539 -2.596 1 93.81 30 LYS B CA 1
ATOM 1027 C C . LYS B 1 30 ? -9.773 10.078 -2.174 1 93.81 30 LYS B C 1
ATOM 1029 O O . LYS B 1 30 ? -10.875 9.562 -1.934 1 93.81 30 LYS B O 1
ATOM 1034 N N . PRO B 1 31 ? -8.609 9.461 -2.021 1 96.94 31 PRO B N 1
ATOM 1035 C CA . PRO B 1 31 ? -8.648 8.047 -1.641 1 96.94 31 PRO B CA 1
ATOM 1036 C C . PRO B 1 31 ? -9.297 7.82 -0.277 1 96.94 31 PRO B C 1
ATOM 1038 O O . PRO B 1 31 ? -9.148 8.648 0.627 1 96.94 31 PRO B O 1
ATOM 1041 N N . THR B 1 32 ? -10.023 6.688 -0.174 1 97.62 32 THR B N 1
ATOM 1042 C CA . THR B 1 32 ? -10.555 6.27 1.121 1 97.62 32 THR B CA 1
ATOM 1043 C C . THR B 1 32 ? -9.422 5.848 2.053 1 97.62 32 THR B C 1
ATOM 1045 O O . THR B 1 32 ? -9.422 6.184 3.238 1 97.62 32 THR B O 1
ATOM 1048 N N . VAL B 1 33 ? -8.453 5.105 1.512 1 98.25 33 VAL B N 1
ATOM 1049 C CA . VAL B 1 33 ? -7.246 4.656 2.195 1 98.25 33 VAL B CA 1
ATOM 1050 C C . VAL B 1 33 ? -6.035 4.867 1.292 1 98.25 33 VAL B C 1
ATOM 1052 O O . VAL B 1 33 ? -6.094 4.602 0.089 1 98.25 33 VAL B O 1
ATOM 1055 N N . PHE B 1 34 ? -4.914 5.34 1.85 1 98.5 34 PHE B N 1
ATOM 1056 C CA . PHE B 1 34 ? -3.709 5.309 1.031 1 98.5 34 PHE B CA 1
ATOM 1057 C C . PHE B 1 34 ? -2.484 5 1.884 1 98.5 34 PHE B C 1
ATOM 1059 O O . PHE B 1 34 ? -2.447 5.332 3.07 1 98.5 34 PHE B O 1
ATOM 1066 N N . PHE B 1 35 ? -1.572 4.32 1.266 1 98.81 35 PHE B N 1
ATOM 1067 C CA . PHE B 1 35 ? -0.304 3.904 1.851 1 98.81 35 PHE B CA 1
ATOM 1068 C C . PHE B 1 35 ? 0.866 4.574 1.142 1 98.81 35 PHE B C 1
ATOM 1070 O O . PHE B 1 35 ? 0.865 4.703 -0.084 1 98.81 35 PHE B O 1
ATOM 1077 N N . LEU B 1 36 ? 1.831 5.008 1.91 1 98.44 36 LEU B N 1
ATOM 1078 C CA . LEU B 1 36 ? 3.123 5.445 1.396 1 98.44 36 LEU B CA 1
ATOM 1079 C C . LEU B 1 36 ? 4.25 4.586 1.96 1 98.44 36 LEU B C 1
ATOM 1081 O O . LEU B 1 36 ? 4.25 4.25 3.146 1 98.44 36 LEU B O 1
ATOM 1085 N N . GLN B 1 37 ? 5.156 4.188 1.142 1 97.75 37 GLN B N 1
ATOM 1086 C CA . GLN B 1 37 ? 6.352 3.457 1.547 1 97.75 37 GLN B CA 1
ATOM 1087 C C . GLN B 1 37 ? 7.613 4.258 1.243 1 97.75 37 GLN B C 1
ATOM 1089 O O . GLN B 1 37 ? 7.59 5.176 0.422 1 97.75 37 GLN B O 1
ATOM 1094 N N . GLU B 1 38 ? 8.664 3.986 1.921 1 96.81 38 GLU B N 1
ATOM 1095 C CA . GLU B 1 38 ? 9.961 4.641 1.801 1 96.81 38 GLU B CA 1
ATOM 1096 C C . GLU B 1 38 ? 9.828 6.156 1.95 1 96.81 38 GLU B C 1
ATOM 1098 O O . GLU B 1 38 ? 10.336 6.91 1.119 1 96.81 38 GLU B O 1
ATOM 1103 N N . THR B 1 39 ? 9.164 6.605 2.963 1 97.31 39 THR B N 1
ATOM 1104 C CA . THR B 1 39 ? 9.047 8.039 3.217 1 97.31 39 THR B CA 1
ATOM 1105 C C . THR B 1 39 ? 10.398 8.641 3.582 1 97.31 39 THR B C 1
ATOM 1107 O O . THR B 1 39 ? 10.633 9.836 3.373 1 97.31 39 THR B O 1
ATOM 1110 N N . LYS B 1 40 ? 11.289 7.801 4.16 1 96.44 40 LYS B N 1
ATOM 1111 C CA . LYS B 1 40 ? 12.648 8.133 4.57 1 96.44 40 LYS B CA 1
ATOM 1112 C C . LYS B 1 40 ? 12.648 9.242 5.617 1 96.44 40 LYS B C 1
ATOM 1114 O O . LYS B 1 40 ? 13.609 10.008 5.719 1 96.44 40 LYS B O 1
ATOM 1119 N N . LEU B 1 41 ? 11.5 9.312 6.285 1 94.88 41 LEU B N 1
ATOM 1120 C CA . LEU B 1 41 ? 11.383 10.281 7.375 1 94.88 41 LEU B CA 1
ATOM 1121 C C . LEU B 1 41 ? 11.586 9.602 8.727 1 94.88 41 LEU B C 1
ATOM 1123 O O . LEU B 1 41 ? 10.922 8.609 9.039 1 94.88 41 LEU B O 1
ATOM 1127 N N . SER B 1 42 ? 12.469 10.125 9.508 1 92.94 42 SER B N 1
ATOM 1128 C CA . SER B 1 42 ? 12.727 9.578 10.836 1 92.94 42 SER B CA 1
ATOM 1129 C C . SER B 1 42 ? 11.711 10.094 11.852 1 92.94 42 SER B C 1
ATOM 1131 O O . SER B 1 42 ? 11.555 9.516 12.93 1 92.94 42 SER B O 1
ATOM 1133 N N . LYS B 1 43 ? 11.094 11.148 11.5 1 91 43 LYS B N 1
ATOM 1134 C CA . LYS B 1 43 ? 10.047 11.727 12.336 1 91 43 LYS B CA 1
ATOM 1135 C C . LYS B 1 43 ? 8.922 12.305 11.484 1 91 43 LYS B C 1
ATOM 1137 O O . LYS B 1 43 ? 9.172 12.883 10.43 1 91 43 LYS B O 1
ATOM 1142 N N . PHE B 1 44 ? 7.695 12.023 11.977 1 88.88 44 PHE B N 1
ATOM 1143 C CA . PHE B 1 44 ? 6.535 12.625 11.328 1 88.88 44 PHE B CA 1
ATOM 1144 C C . PHE B 1 44 ? 5.945 13.734 12.188 1 88.88 44 PHE B C 1
ATOM 1146 O O . PHE B 1 44 ? 5.367 13.469 13.242 1 88.88 44 PHE B O 1
ATOM 1153 N N . ASP B 1 45 ? 6.16 14.922 11.797 1 87.62 45 ASP B N 1
ATOM 1154 C CA . ASP B 1 45 ? 5.574 16.047 12.508 1 87.62 45 ASP B CA 1
ATOM 1155 C C . ASP B 1 45 ? 4.117 16.266 12.102 1 87.62 45 ASP B C 1
ATOM 1157 O O . ASP B 1 45 ? 3.719 15.898 10.992 1 87.62 45 ASP B O 1
ATOM 1161 N N . PRO B 1 46 ? 3.355 16.844 12.977 1 87.06 46 PRO B N 1
ATOM 1162 C CA . PRO B 1 46 ? 1.938 17.062 12.672 1 87.06 46 PRO B CA 1
ATOM 1163 C C . PRO B 1 46 ? 1.718 17.828 11.375 1 87.06 46 PRO B C 1
ATOM 1165 O O . PRO B 1 46 ? 0.715 17.609 10.688 1 87.06 46 PRO B O 1
ATOM 1168 N N . SER B 1 47 ? 2.623 18.672 11.039 1 90.12 47 SER B N 1
ATOM 1169 C CA . SER B 1 47 ? 2.471 19.453 9.82 1 90.12 47 SER B CA 1
ATOM 1170 C C . SER B 1 47 ? 2.572 18.578 8.578 1 90.12 47 SER B C 1
ATOM 1172 O O . SER B 1 47 ? 2.039 18.922 7.523 1 90.12 47 SER B O 1
ATOM 1174 N N . MET B 1 48 ? 3.277 17.438 8.664 1 91.31 48 MET B N 1
ATOM 1175 C CA . MET B 1 48 ? 3.443 16.547 7.527 1 91.31 48 MET B CA 1
ATOM 1176 C C . MET B 1 48 ? 2.1 15.969 7.086 1 91.31 48 MET B C 1
ATOM 1178 O O . MET B 1 48 ? 1.851 15.805 5.891 1 91.31 48 MET B O 1
ATOM 1182 N N . TYR B 1 49 ? 1.194 15.797 8 1 91.19 49 TYR B N 1
ATOM 1183 C CA . TYR B 1 49 ? -0.124 15.258 7.684 1 91.19 49 TYR B CA 1
ATOM 1184 C C . TYR B 1 49 ? -0.892 16.188 6.762 1 91.19 49 TYR B C 1
ATOM 1186 O O . TYR B 1 49 ? -1.476 15.758 5.766 1 91.19 49 TYR B O 1
ATOM 1194 N N . ARG B 1 50 ? -0.781 17.438 7.117 1 90.75 50 ARG B N 1
ATOM 1195 C CA . ARG B 1 50 ? -1.431 18.438 6.281 1 90.75 50 ARG B CA 1
ATOM 1196 C C . ARG B 1 50 ? -0.746 18.547 4.922 1 90.75 50 ARG B C 1
ATOM 1198 O O . ARG B 1 50 ? -1.412 18.688 3.895 1 90.75 50 ARG B O 1
ATOM 1205 N N . ARG B 1 51 ? 0.539 18.391 4.973 1 93.94 51 ARG B N 1
ATOM 1206 C CA . ARG B 1 51 ? 1.318 18.5 3.744 1 93.94 51 ARG B CA 1
ATOM 1207 C C . ARG B 1 51 ? 0.991 17.359 2.789 1 93.94 51 ARG B C 1
ATOM 1209 O O . ARG B 1 51 ? 1.089 17.516 1.57 1 93.94 51 ARG B O 1
ATOM 1216 N N . LEU B 1 52 ? 0.528 16.281 3.342 1 95.94 52 LEU B N 1
ATOM 1217 C CA . LEU B 1 52 ? 0.196 15.133 2.518 1 95.94 52 LEU B CA 1
ATOM 1218 C C . LEU B 1 52 ? -1.277 15.148 2.123 1 95.94 52 LEU B C 1
ATOM 1220 O O . LEU B 1 52 ? -1.76 14.219 1.467 1 95.94 52 LEU B O 1
ATOM 1224 N N . GLY B 1 53 ? -1.989 16.172 2.584 1 94.62 53 GLY B N 1
ATOM 1225 C CA . GLY B 1 53 ? -3.381 16.328 2.191 1 94.62 53 GLY B CA 1
ATOM 1226 C C . GLY B 1 53 ? -4.348 15.656 3.15 1 94.62 53 GLY B C 1
ATOM 1227 O O . GLY B 1 53 ? -5.5 15.391 2.797 1 94.62 53 GLY B O 1
ATOM 1228 N N . CYS B 1 54 ? -3.832 15.344 4.293 1 94 54 CYS B N 1
ATOM 1229 C CA . CYS B 1 54 ? -4.711 14.742 5.285 1 94 54 CYS B CA 1
ATOM 1230 C C . CYS B 1 54 ? -5.523 15.805 6.02 1 94 54 CYS B C 1
ATOM 1232 O O . CYS B 1 54 ? -4.965 16.625 6.75 1 94 54 CYS B O 1
ATOM 1234 N N . GLY B 1 55 ? -6.793 15.812 5.781 1 90.94 55 GLY B N 1
ATOM 1235 C CA . GLY B 1 55 ? -7.68 16.734 6.48 1 90.94 55 GLY B CA 1
ATOM 1236 C C . GLY B 1 55 ? -8.219 16.172 7.781 1 90.94 55 GLY B C 1
ATOM 1237 O O . GLY B 1 55 ? -7.719 15.156 8.281 1 90.94 55 GLY B O 1
ATOM 1238 N N . ASN B 1 56 ? -9.234 16.812 8.297 1 89.75 56 ASN B N 1
ATOM 1239 C CA . ASN B 1 56 ? -9.75 16.516 9.625 1 89.75 56 ASN B CA 1
ATOM 1240 C C . ASN B 1 56 ? -10.445 15.164 9.664 1 89.75 56 ASN B C 1
ATOM 1242 O O . ASN B 1 56 ? -10.625 14.578 10.734 1 89.75 56 ASN B O 1
ATOM 1246 N N . LEU B 1 57 ? -10.758 14.68 8.555 1 90.81 57 LEU B N 1
ATOM 1247 C CA . LEU B 1 57 ? -11.5 13.43 8.516 1 90.81 57 LEU B CA 1
ATOM 1248 C C . LEU B 1 57 ? -10.555 12.242 8.336 1 90.81 57 LEU B C 1
ATOM 1250 O O . LEU B 1 57 ? -11 11.094 8.328 1 90.81 57 LEU B O 1
ATOM 1254 N N . MET B 1 58 ? -9.281 12.562 8.25 1 94.75 58 MET B N 1
ATOM 1255 C CA . MET B 1 58 ? -8.328 11.477 8 1 94.75 58 MET B CA 1
ATOM 1256 C C . MET B 1 58 ? -7.621 11.07 9.289 1 94.75 58 MET B C 1
ATOM 1258 O O . MET B 1 58 ? -7.203 11.922 10.07 1 94.75 58 MET B O 1
ATOM 1262 N N . GLU B 1 59 ? -7.59 9.789 9.539 1 96.94 59 GLU B N 1
ATOM 1263 C CA . GLU B 1 59 ? -6.703 9.188 10.531 1 96.94 59 GLU B CA 1
ATOM 1264 C C . GLU B 1 59 ? -5.492 8.539 9.867 1 96.94 59 GLU B C 1
ATOM 1266 O O . GLU B 1 59 ? -5.504 8.281 8.656 1 96.94 59 GLU B O 1
ATOM 1271 N N . SER B 1 60 ? -4.387 8.398 10.688 1 96.88 60 SER B N 1
ATOM 1272 C CA . SER B 1 60 ? -3.172 7.922 10.031 1 96.88 60 SER B CA 1
ATOM 1273 C C . SER B 1 60 ? -2.283 7.16 11.016 1 96.88 60 SER B C 1
ATOM 1275 O O . SER B 1 60 ? -2.473 7.246 12.227 1 96.88 60 SER B O 1
ATOM 1277 N N . ILE B 1 61 ? -1.442 6.348 10.461 1 96.62 61 ILE B N 1
ATOM 1278 C CA . ILE B 1 61 ? -0.341 5.695 11.164 1 96.62 61 ILE B CA 1
ATOM 1279 C C . ILE B 1 61 ? 0.961 5.922 10.398 1 96.62 61 ILE B C 1
ATOM 1281 O O . ILE B 1 61 ? 0.969 5.934 9.164 1 96.62 61 ILE B O 1
ATOM 1285 N N . ALA B 1 62 ? 2.021 6.141 11.195 1 96.44 62 ALA B N 1
ATOM 1286 C CA . ALA B 1 62 ? 3.332 6.32 10.578 1 96.44 62 ALA B CA 1
ATOM 1287 C C . ALA B 1 62 ? 4.387 5.453 11.266 1 96.44 62 ALA B C 1
ATOM 1289 O O . ALA B 1 62 ? 4.363 5.293 12.484 1 96.44 62 ALA B O 1
ATOM 1290 N N . VAL B 1 63 ? 5.242 4.883 10.492 1 96.44 63 VAL B N 1
ATOM 1291 C CA . VAL B 1 63 ? 6.422 4.164 10.969 1 96.44 63 VAL B CA 1
ATOM 1292 C C . VAL B 1 63 ? 7.684 4.914 10.555 1 96.44 63 VAL B C 1
ATOM 1294 O O . VAL B 1 63 ? 7.938 5.109 9.359 1 96.44 63 VAL B O 1
ATOM 1297 N N . PRO B 1 64 ? 8.484 5.293 11.562 1 95.81 64 PRO B N 1
ATOM 1298 C CA . PRO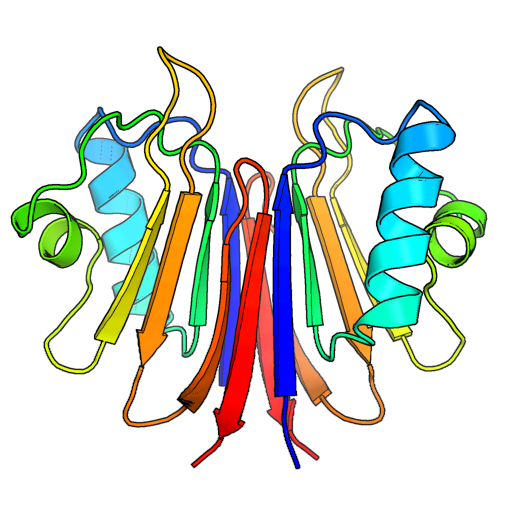 B 1 64 ? 9.68 6.066 11.227 1 95.81 64 PRO B CA 1
ATOM 1299 C C . PRO B 1 64 ? 10.703 5.25 10.438 1 95.81 64 PRO B C 1
ATOM 1301 O O . PRO B 1 64 ? 10.797 4.035 10.617 1 95.81 64 PRO B O 1
ATOM 1304 N N . ALA B 1 65 ? 11.391 5.988 9.633 1 96 65 ALA B N 1
ATOM 1305 C CA . ALA B 1 65 ? 12.531 5.379 8.945 1 96 65 ALA B CA 1
ATOM 1306 C C . ALA B 1 65 ? 13.688 5.141 9.914 1 96 65 ALA B C 1
ATOM 1308 O O . ALA B 1 65 ? 13.742 5.754 10.984 1 96 65 ALA B O 1
ATOM 1309 N N . ILE B 1 66 ? 14.422 4.113 9.547 1 91.31 66 ILE B N 1
ATOM 1310 C CA . ILE B 1 66 ? 15.695 3.914 10.234 1 91.31 66 ILE B CA 1
ATOM 1311 C C . ILE B 1 66 ? 16.844 4.379 9.344 1 91.31 66 ILE B C 1
ATOM 1313 O O . ILE B 1 66 ? 17.172 3.725 8.359 1 91.31 66 ILE B O 1
ATOM 1317 N N . GLY B 1 67 ? 17.438 5.477 9.703 1 87.69 67 GLY B N 1
ATOM 1318 C CA . GLY B 1 67 ? 18.359 6.113 8.789 1 87.69 67 GLY B CA 1
ATOM 1319 C C . GLY B 1 67 ? 17.703 6.621 7.523 1 87.69 67 GLY B C 1
ATOM 1320 O O . GLY B 1 67 ? 16.719 7.359 7.582 1 87.69 67 GLY B O 1
ATOM 1321 N N . SER B 1 68 ? 18.266 6.23 6.398 1 84.25 68 SER B N 1
ATOM 1322 C CA . SER B 1 68 ? 17.703 6.676 5.129 1 84.25 68 SER B CA 1
ATOM 1323 C C . SER B 1 68 ? 16.859 5.582 4.488 1 84.25 68 SER B C 1
ATOM 1325 O O . SER B 1 68 ? 16.516 5.66 3.305 1 84.25 68 SER B O 1
ATOM 1327 N N . SER B 1 69 ? 16.516 4.633 5.414 1 87.75 69 SER B N 1
ATOM 1328 C CA . SER B 1 69 ? 15.812 3.486 4.84 1 87.75 69 SER B CA 1
ATOM 1329 C C . SER B 1 69 ? 14.438 3.305 5.473 1 87.75 69 SER B C 1
ATOM 1331 O O . SER B 1 69 ? 14.273 3.492 6.68 1 87.75 69 SER B O 1
ATOM 1333 N N . GLY B 1 70 ? 13.531 3.139 4.648 1 95.44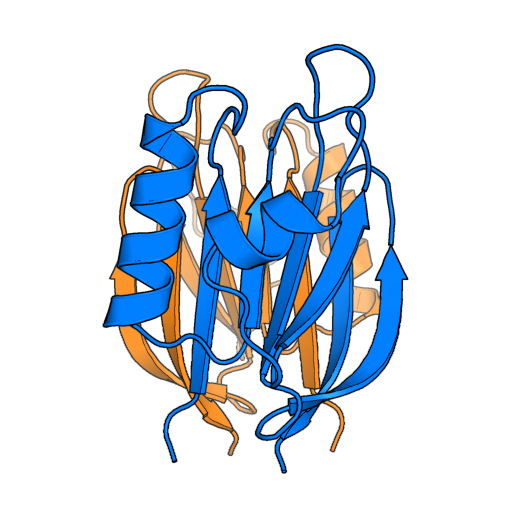 70 GLY B N 1
ATOM 1334 C CA . GLY B 1 70 ? 12.211 2.725 5.098 1 95.44 70 GLY B CA 1
ATOM 1335 C C . GLY B 1 70 ? 11.281 3.891 5.363 1 95.44 70 GLY B C 1
ATOM 1336 O O . GLY B 1 70 ? 11.273 4.871 4.617 1 95.44 70 GLY B O 1
ATOM 1337 N N . GLY B 1 71 ? 10.461 3.719 6.391 1 97.12 71 GLY B N 1
ATOM 1338 C CA . GLY B 1 71 ? 9.398 4.664 6.676 1 97.12 71 GLY B CA 1
ATOM 1339 C C . GLY B 1 71 ? 8.086 4.309 5.996 1 97.12 71 GLY B C 1
ATOM 1340 O O . GLY B 1 71 ? 8.047 4.109 4.777 1 97.12 71 GLY B O 1
ATOM 1341 N N . LEU B 1 72 ? 7.066 4.191 6.758 1 98.12 72 LEU B N 1
ATOM 1342 C CA . LEU B 1 72 ? 5.738 3.871 6.242 1 98.12 72 LEU B CA 1
ATOM 1343 C C . LEU B 1 72 ? 4.715 4.902 6.703 1 98.12 72 LEU B C 1
ATOM 1345 O O . LEU B 1 72 ? 4.867 5.5 7.773 1 98.12 72 LEU B O 1
ATOM 1349 N N . PHE B 1 73 ? 3.744 5.098 5.879 1 98.12 73 PHE B N 1
ATOM 1350 C CA . PHE B 1 73 ? 2.617 5.949 6.238 1 98.12 73 PHE B CA 1
ATOM 1351 C C . PHE B 1 73 ? 1.315 5.391 5.676 1 98.12 73 PHE B C 1
ATOM 1353 O O . PHE B 1 73 ? 1.279 4.906 4.543 1 98.12 73 PHE B O 1
ATOM 1360 N N . CYS B 1 74 ? 0.266 5.406 6.473 1 98.44 74 CYS B N 1
ATOM 1361 C CA . CYS B 1 74 ? -1.075 5.012 6.055 1 98.44 74 CYS B CA 1
ATOM 1362 C C . CYS B 1 74 ? -2.119 5.988 6.586 1 98.44 74 CYS B C 1
ATOM 1364 O O . CYS B 1 74 ? -2.062 6.391 7.75 1 98.44 74 CYS B O 1
ATOM 1366 N N . ALA B 1 75 ? -3 6.391 5.758 1 98.06 75 ALA B N 1
ATOM 1367 C CA . ALA B 1 75 ? -4.105 7.242 6.188 1 98.06 75 ALA B CA 1
ATOM 1368 C C . ALA B 1 75 ? -5.422 6.785 5.574 1 98.06 75 ALA B C 1
ATOM 1370 O O . ALA B 1 75 ? -5.434 6.117 4.535 1 98.06 75 ALA B O 1
ATOM 1371 N N . TRP B 1 76 ? -6.52 7.086 6.262 1 98 76 TRP B N 1
ATOM 1372 C CA . TRP B 1 76 ? -7.836 6.719 5.754 1 98 76 TRP B CA 1
ATOM 1373 C C . TRP B 1 76 ? -8.883 7.746 6.168 1 98 76 TRP B C 1
ATOM 1375 O O . TRP B 1 76 ? -8.727 8.43 7.184 1 98 76 TRP B O 1
ATOM 1385 N N . ASN B 1 77 ? -9.852 7.867 5.395 1 97.44 77 ASN B N 1
ATOM 1386 C CA . ASN B 1 77 ? -11.008 8.695 5.711 1 97.44 77 ASN B CA 1
ATOM 1387 C C . ASN B 1 77 ? -11.922 8.016 6.727 1 97.44 77 ASN B C 1
ATOM 1389 O O . ASN B 1 77 ? -12.633 7.066 6.395 1 97.44 77 ASN B O 1
ATOM 1393 N N . SER B 1 78 ? -11.992 8.539 7.922 1 96.38 78 SER B N 1
ATOM 1394 C CA . SER B 1 78 ? -12.672 7.887 9.039 1 96.38 78 SER B CA 1
ATOM 1395 C C . SER B 1 78 ? -14.188 7.988 8.906 1 96.38 78 SER B C 1
ATOM 1397 O O . SER B 1 78 ? -14.922 7.293 9.602 1 96.38 78 SER B O 1
ATOM 1399 N N . GLU B 1 79 ? -14.633 8.781 7.988 1 95.81 79 GLU B N 1
ATOM 1400 C CA . GLU B 1 79 ? -16.078 8.867 7.738 1 95.81 79 GLU B CA 1
ATOM 1401 C C . GLU B 1 79 ? -16.547 7.734 6.828 1 95.81 79 GLU B C 1
ATOM 1403 O O . GLU B 1 79 ? -17.734 7.422 6.785 1 95.81 79 GLU B O 1
ATOM 1408 N N . VAL B 1 80 ? -15.609 7.16 6.145 1 95.19 80 VAL B N 1
ATOM 1409 C CA . VAL B 1 80 ? -15.945 6.148 5.145 1 95.19 80 VAL B CA 1
ATOM 1410 C C . VAL B 1 80 ? -15.5 4.773 5.637 1 95.19 80 VAL B C 1
ATOM 1412 O O . VAL B 1 80 ? -16.219 3.785 5.457 1 95.19 80 VAL B O 1
ATOM 1415 N N . PHE B 1 81 ? -14.359 4.703 6.277 1 96.69 81 PHE B N 1
ATOM 1416 C CA . PHE B 1 81 ? -13.758 3.461 6.738 1 96.69 81 PHE B CA 1
ATOM 1417 C C . PHE B 1 81 ? -13.414 3.545 8.227 1 96.69 81 PHE B C 1
ATOM 1419 O O . PHE B 1 81 ? -12.602 4.379 8.633 1 96.69 81 PHE B O 1
ATOM 1426 N N . GLU B 1 82 ? -14.094 2.682 8.977 1 97.12 82 GLU B N 1
ATOM 1427 C CA . GLU B 1 82 ? -13.82 2.627 10.414 1 97.12 82 GLU B CA 1
ATOM 1428 C C . GLU B 1 82 ? -12.836 1.514 10.75 1 97.12 82 GLU B C 1
ATOM 1430 O O . GLU B 1 82 ? -13.172 0.331 10.656 1 97.12 82 GLU B O 1
ATOM 1435 N N . VAL B 1 83 ? -11.695 1.88 11.219 1 97.62 83 VAL B N 1
ATOM 1436 C CA . VAL B 1 83 ? -10.641 0.908 11.508 1 97.62 83 VAL B CA 1
ATOM 1437 C C . VAL B 1 83 ? -10.812 0.367 12.922 1 97.62 83 VAL B C 1
ATOM 1439 O O . VAL B 1 83 ? -10.953 1.139 13.875 1 97.62 83 VAL B O 1
ATOM 1442 N N . SER B 1 84 ? -10.789 -0.929 13.031 1 97.56 84 SER B N 1
ATOM 1443 C CA . SER B 1 84 ? -10.953 -1.577 14.328 1 97.56 84 SER B CA 1
ATOM 1444 C C . SER B 1 84 ? -9.625 -2.148 14.836 1 97.56 84 SER B C 1
ATOM 1446 O O . SER B 1 84 ? -9.43 -2.291 16.047 1 97.56 84 SER B O 1
ATOM 1448 N N . ASP B 1 85 ? -8.758 -2.521 13.961 1 97.38 85 ASP B N 1
ATOM 1449 C CA . ASP B 1 85 ? -7.461 -3.088 14.32 1 97.38 85 ASP B CA 1
ATOM 1450 C C . ASP B 1 85 ? -6.379 -2.635 13.344 1 97.38 85 ASP B C 1
ATOM 1452 O O . ASP B 1 85 ? -6.664 -2.338 12.18 1 97.38 85 ASP B O 1
ATOM 1456 N N . LYS B 1 86 ? -5.223 -2.584 13.945 1 97.69 86 LYS B N 1
ATOM 1457 C CA . LYS B 1 86 ? -4.051 -2.207 13.164 1 97.69 86 LYS B CA 1
ATOM 1458 C C . LYS B 1 86 ? -2.869 -3.121 13.469 1 97.69 86 LYS B C 1
ATOM 1460 O O . LYS B 1 86 ? -2.658 -3.512 14.617 1 97.69 86 LYS B O 1
ATOM 1465 N N . PHE B 1 87 ? -2.133 -3.527 12.453 1 97 87 PHE B N 1
ATOM 1466 C CA . PHE B 1 87 ? -0.866 -4.238 12.562 1 97 87 PHE B CA 1
ATOM 1467 C C . PHE B 1 87 ? 0.26 -3.453 11.906 1 97 87 PHE B C 1
ATOM 1469 O O . PHE B 1 87 ? 0.204 -3.164 10.703 1 97 87 PHE B O 1
ATOM 1476 N N . VAL B 1 88 ? 1.25 -3.086 12.75 1 97 88 VAL B N 1
ATOM 1477 C CA . VAL B 1 88 ? 2.301 -2.186 12.289 1 97 88 VAL B CA 1
ATOM 1478 C C . VAL B 1 88 ? 3.668 -2.826 12.516 1 97 88 VAL B C 1
ATOM 1480 O O . VAL B 1 88 ? 4.02 -3.17 13.648 1 97 88 VAL B O 1
ATOM 1483 N N . PHE B 1 89 ? 4.375 -3.004 11.406 1 95.19 89 PHE B N 1
ATOM 1484 C CA . PHE B 1 89 ? 5.746 -3.506 11.445 1 95.19 89 PHE B CA 1
ATOM 1485 C C . PHE B 1 89 ? 6.68 -2.592 10.664 1 95.19 89 PHE B C 1
ATOM 1487 O O . PHE B 1 89 ? 6.238 -1.597 10.086 1 95.19 89 PHE B O 1
ATOM 1494 N N . ASN B 1 90 ? 7.922 -2.939 10.648 1 93.88 90 ASN B N 1
ATOM 1495 C CA . ASN B 1 90 ? 8.906 -2.049 10.039 1 93.88 90 ASN B CA 1
ATOM 1496 C C . ASN B 1 90 ? 8.719 -1.959 8.531 1 93.88 90 ASN B C 1
ATOM 1498 O O . ASN B 1 90 ? 9 -0.921 7.926 1 93.88 90 ASN B O 1
ATOM 1502 N N . ARG B 1 91 ? 8.227 -3.066 8.008 1 95 91 ARG B N 1
ATOM 1503 C CA . ARG B 1 91 ? 8.18 -3.061 6.551 1 95 91 ARG B CA 1
ATOM 1504 C C . ARG B 1 91 ? 6.738 -3.174 6.055 1 95 91 ARG B C 1
ATOM 1506 O O . ARG B 1 91 ? 6.492 -3.148 4.848 1 95 91 ARG B O 1
ATOM 1513 N N . PHE B 1 92 ? 5.773 -3.363 6.988 1 96.88 92 PHE B N 1
ATOM 1514 C CA . PHE B 1 92 ? 4.41 -3.406 6.477 1 96.88 92 PHE B CA 1
ATOM 1515 C C . PHE B 1 92 ? 3.424 -2.889 7.516 1 96.88 92 PHE B C 1
ATOM 1517 O O . PHE B 1 92 ? 3.717 -2.889 8.711 1 96.88 92 PHE B O 1
ATOM 1524 N N . THR B 1 93 ? 2.297 -2.395 6.953 1 97.94 93 THR B N 1
ATOM 1525 C CA . THR B 1 93 ? 1.147 -2.008 7.766 1 97.94 93 THR B CA 1
ATOM 1526 C C . THR B 1 93 ? -0.123 -2.686 7.258 1 97.94 93 THR B C 1
ATOM 1528 O O . THR B 1 93 ? -0.302 -2.859 6.051 1 97.94 93 THR B O 1
ATOM 1531 N N . ALA B 1 94 ? -0.953 -3.127 8.164 1 98 94 ALA B N 1
ATOM 1532 C CA . ALA B 1 94 ? -2.277 -3.654 7.848 1 98 94 ALA B CA 1
ATOM 1533 C C . ALA B 1 94 ? -3.346 -3.023 8.734 1 98 94 ALA B C 1
ATOM 1535 O O . ALA B 1 94 ? -3.121 -2.809 9.93 1 98 94 ALA B O 1
ATOM 1536 N N . ILE B 1 95 ? -4.422 -2.721 8.062 1 98.19 95 ILE B N 1
ATOM 1537 C CA . ILE B 1 95 ? -5.547 -2.211 8.844 1 98.19 95 ILE B CA 1
ATOM 1538 C C . ILE B 1 95 ? -6.785 -3.062 8.578 1 98.19 95 ILE B C 1
ATOM 1540 O O . ILE B 1 95 ? -6.984 -3.551 7.461 1 98.19 95 ILE B O 1
ATOM 1544 N N . ILE B 1 96 ? -7.496 -3.293 9.633 1 97.88 96 ILE B N 1
ATOM 1545 C CA . ILE B 1 96 ? -8.758 -4.02 9.57 1 97.88 96 ILE B CA 1
ATOM 1546 C C . ILE B 1 96 ? -9.906 -3.098 9.984 1 97.88 96 ILE B C 1
ATOM 1548 O O . ILE B 1 96 ? -9.789 -2.35 10.953 1 97.88 96 ILE B O 1
ATOM 1552 N N . GLY B 1 97 ? -10.914 -3.111 9.172 1 96.75 97 GLY B N 1
ATOM 1553 C CA . GLY B 1 97 ? -12.031 -2.246 9.516 1 96.75 97 GLY B CA 1
ATOM 1554 C C . GLY B 1 97 ? -13.281 -2.545 8.711 1 96.75 97 GLY B C 1
ATOM 1555 O O . GLY B 1 97 ? -13.43 -3.643 8.172 1 96.75 97 GLY B O 1
ATOM 1556 N N . ARG B 1 98 ? -14.266 -1.559 8.758 1 94.62 98 ARG B N 1
ATOM 1557 C CA . ARG B 1 98 ? -15.523 -1.701 8.039 1 94.62 98 ARG B CA 1
ATOM 1558 C C . ARG B 1 98 ? -15.883 -0.415 7.305 1 94.62 98 ARG B C 1
ATOM 1560 O O . ARG B 1 98 ? -15.609 0.684 7.793 1 94.62 98 ARG B O 1
ATOM 1567 N N . PHE B 1 99 ? -16.375 -0.633 6.113 1 89.69 99 PHE B N 1
ATOM 1568 C CA . PHE B 1 99 ? -16.922 0.517 5.395 1 89.69 99 PHE B CA 1
ATOM 1569 C C . PHE B 1 99 ? -18.266 0.942 5.973 1 89.69 99 PHE B C 1
ATOM 1571 O O . PHE B 1 99 ? -19.109 0.099 6.262 1 89.69 99 PHE B O 1
ATOM 1578 N N . LYS B 1 100 ? -18.344 2.148 6.246 1 87.88 100 LYS B N 1
ATOM 1579 C CA . LYS B 1 100 ? -19.547 2.695 6.855 1 87.88 100 LYS B CA 1
ATOM 1580 C C . LYS B 1 100 ? -20.672 2.818 5.832 1 87.88 100 LYS B C 1
ATOM 1582 O O . LYS B 1 100 ? -20.422 3.031 4.645 1 87.88 100 LYS B O 1
#

Nearest PDB structures (foldseek):
  7n8k-assembly2_B  TM=8.002E-01  e=4.508E-06  Homo sapiens
  2v0r-assembly2_B  TM=7.798E-01  e=2.494E-05  Homo sapiens
  2j63-assembly2_B  TM=7.703E-01  e=1.474E-04  Leishmania major
  6bov-assembly1_A  TM=6.479E-01  e=5.870E-04  Homo sapiens
  2jc5-assembly1_A  TM=6.796E-01  e=1.475E-03  Neisseria meningitidis

Sequence (200 aa):
MNFSILSWNVRGLGKKEKARAVRRLVGSKKPTVFFLQETKLSKFDPSMYRRLGCGNLMESIAVPAIGSSGGLFCAWNSEVFEVSDKFVFN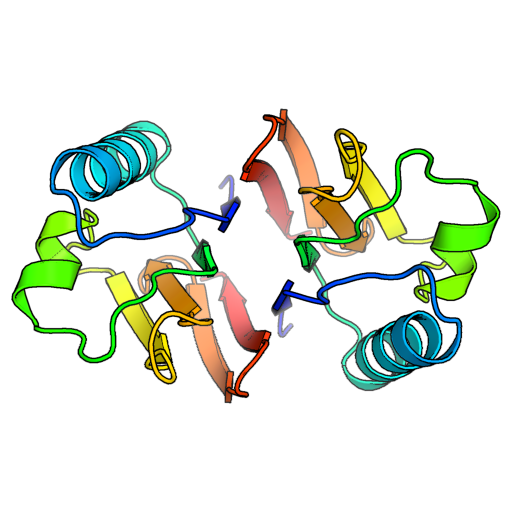RFTAIIGRFKMNFSILSWNVRGLGKKEKARAVRRLVGSKKPTVFFLQETKLSKFDPSMYRRLGCGNLMESIAVPAIGSSGGLFCAWNSEVFEVSDKFVFNRFTAIIGRFK

Radius of gyration: 15.58 Å; Cα contacts (8 Å, |Δi|>4): 468; chains: 2; bounding box: 39×39×29 Å

Secondary structure (DSSP, 8-state):
--EEEEEEE-S-S-SHHHHHHHHHHHHHH--SEEEEE----S---HHHHHHTT--TTEEEEEEEEETTEEEEEEEEETTTEEEEEEEE-SSEEEEEEEE-/--EEEEEEE-S-S-SHHHHHHHHHHHHHH--SEEEEE----S---HHHHHHTT--TTEEEEEEEEETTEEEEEEEEETTTEEEEEEEE-SSEEEEEEEE-

Organism: Hibiscus trionum (NCBI:txid183268)